Protein AF-A0A850F0L7-F1 (afdb_monomer_lite)

Radius of gyration: 20.76 Å; chains: 1; bounding box: 50×48×54 Å

pLDDT: mean 82.48, std 14.47, range [29.56, 96.5]

Secondary structure (DSSP, 8-state):
-HHHHHHHHHHHHHHHHH--SHHHHHHHHHHHHHHHHHHHHHHHHHHHHH--HHHHHHHHHHHHHHHHHHHHHHHHHHHHHHHHHHHHHHHHHHHHHHHHHHHHHHHHS-----TTS------HHHHHHHHHSHHHHHHHHHHHHHHHHHHHHHHHHHHHHHHTS---HHHHHHHHHHHHHHHHHHHHHHHHHHHHH-HHHHHHHHHHHHHHHHHHHHHHTTT-HHHHHHHHHHHHHHHHHHHHHHHHHHHHH-HHHHGGGTS--

Structure (mmCIF, N/CA/C/O backbone):
data_AF-A0A850F0L7-F1
#
_entry.id   AF-A0A850F0L7-F1
#
loop_
_atom_site.group_PDB
_atom_site.id
_atom_site.type_symbol
_atom_site.label_atom_id
_atom_site.label_alt_id
_atom_site.label_comp_id
_atom_site.label_asym_id
_atom_site.label_entity_id
_atom_site.label_seq_id
_atom_site.pdbx_PDB_ins_code
_atom_site.Cartn_x
_atom_site.Cartn_y
_atom_site.Cartn_z
_atom_site.occupancy
_atom_site.B_iso_or_equiv
_atom_site.auth_seq_id
_atom_site.auth_comp_id
_atom_site.auth_asym_id
_atom_site.auth_atom_id
_atom_site.pdbx_PDB_model_num
ATOM 1 N N . MET A 1 1 ? -19.119 -15.072 6.101 1.00 72.25 1 MET A N 1
ATOM 2 C CA . MET A 1 1 ? -18.797 -14.332 4.853 1.00 72.25 1 MET A CA 1
ATOM 3 C C . MET A 1 1 ? -17.308 -14.347 4.506 1.00 72.25 1 MET A C 1
ATOM 5 O O . MET A 1 1 ? -16.995 -14.354 3.325 1.00 72.25 1 MET A O 1
ATOM 9 N N . LEU A 1 2 ? -16.396 -14.410 5.486 1.00 82.94 2 LEU A N 1
ATOM 10 C CA . LEU A 1 2 ? -14.948 -14.390 5.233 1.00 82.94 2 LEU A CA 1
ATOM 11 C C . LEU A 1 2 ? -14.434 -15.611 4.451 1.00 82.94 2 LEU A C 1
ATOM 13 O O . LEU A 1 2 ? -13.684 -15.450 3.497 1.00 82.94 2 LEU A O 1
ATOM 17 N N . ILE A 1 3 ? -14.873 -16.819 4.820 1.00 88.12 3 ILE A N 1
ATOM 18 C CA . ILE A 1 3 ? -14.428 -18.075 4.193 1.00 88.12 3 ILE A CA 1
ATOM 19 C C . ILE A 1 3 ? -14.714 -18.093 2.676 1.00 88.12 3 ILE A C 1
ATOM 21 O O . ILE A 1 3 ? -13.762 -18.275 1.919 1.00 88.12 3 ILE A O 1
ATOM 25 N N . PRO A 1 4 ? -15.950 -17.824 2.191 1.00 89.69 4 PRO A N 1
ATOM 26 C CA . PRO A 1 4 ? -16.213 -17.731 0.752 1.00 89.69 4 PRO A CA 1
ATOM 27 C C . PRO A 1 4 ? -15.325 -16.719 0.021 1.00 89.69 4 PRO A C 1
ATOM 29 O O . PRO A 1 4 ? -14.876 -16.993 -1.087 1.00 89.69 4 PRO A O 1
ATOM 32 N N . ALA A 1 5 ? -15.041 -15.570 0.642 1.00 91.12 5 ALA A N 1
ATOM 33 C CA . ALA A 1 5 ? -14.189 -14.545 0.046 1.00 91.12 5 ALA A CA 1
ATOM 34 C C . ALA A 1 5 ? -12.727 -15.007 -0.081 1.00 91.12 5 ALA A C 1
ATOM 36 O O . ALA A 1 5 ? -12.106 -14.801 -1.123 1.00 91.12 5 ALA A O 1
ATOM 37 N N . LEU A 1 6 ? -12.196 -15.690 0.941 1.00 92.25 6 LEU A N 1
ATOM 38 C CA . LEU A 1 6 ? -10.853 -16.277 0.911 1.00 92.25 6 LEU A CA 1
ATOM 39 C C . LEU A 1 6 ? -10.746 -17.413 -0.115 1.00 92.25 6 LEU A C 1
ATOM 41 O O . LEU A 1 6 ? -9.757 -17.483 -0.841 1.00 92.25 6 LEU A O 1
ATOM 45 N N . VAL A 1 7 ? -11.769 -18.268 -0.223 1.00 94.00 7 VAL A N 1
ATOM 46 C CA . VAL A 1 7 ? -11.828 -19.323 -1.249 1.00 94.00 7 VAL A CA 1
ATOM 47 C C . VAL A 1 7 ? -11.851 -18.708 -2.648 1.00 94.00 7 VAL A C 1
ATOM 49 O O . VAL A 1 7 ? -11.061 -19.113 -3.499 1.00 94.00 7 VAL A O 1
ATOM 52 N N . LEU A 1 8 ? -12.688 -17.689 -2.875 1.00 95.25 8 LEU A N 1
ATOM 53 C CA . LEU A 1 8 ? -12.746 -16.975 -4.152 1.00 95.25 8 LEU A CA 1
ATOM 54 C C . LEU A 1 8 ? -11.394 -16.347 -4.505 1.00 95.25 8 LEU A C 1
ATOM 56 O O . LEU A 1 8 ? -10.925 -16.505 -5.630 1.00 95.25 8 LEU A O 1
ATOM 60 N N . TYR A 1 9 ? -10.742 -15.683 -3.545 1.00 95.12 9 TYR A N 1
ATOM 61 C CA . TYR A 1 9 ? -9.416 -15.101 -3.750 1.00 95.12 9 TYR A CA 1
ATOM 62 C C . TYR A 1 9 ? -8.376 -16.177 -4.091 1.00 95.12 9 TYR A C 1
ATOM 64 O O . TYR A 1 9 ? -7.571 -15.980 -4.999 1.00 95.12 9 TYR A O 1
ATOM 72 N N . CYS A 1 10 ? -8.393 -17.315 -3.392 1.00 95.94 10 CYS A N 1
ATOM 73 C CA . CYS A 1 10 ? -7.474 -18.432 -3.613 1.00 95.94 10 CYS A CA 1
ATOM 74 C C . CYS A 1 10 ? -7.610 -19.004 -5.033 1.00 95.94 10 CYS A C 1
ATOM 76 O O . CYS A 1 10 ? -6.629 -19.071 -5.774 1.00 95.94 10 CYS A O 1
ATOM 78 N N . VAL A 1 11 ? -8.840 -19.330 -5.446 1.00 96.19 11 VAL A N 1
ATOM 79 C CA . VAL A 1 11 ? -9.131 -19.858 -6.789 1.00 96.19 11 VAL A CA 1
ATOM 80 C C . VAL A 1 11 ? -8.775 -18.835 -7.868 1.00 96.19 11 VAL A C 1
ATOM 82 O O . VAL A 1 11 ? -8.145 -19.187 -8.863 1.00 96.19 11 VAL A O 1
ATOM 85 N N . ALA A 1 12 ? -9.109 -17.559 -7.660 1.00 96.44 12 ALA A N 1
ATOM 86 C CA . ALA A 1 12 ? -8.751 -16.492 -8.588 1.00 96.44 12 ALA A CA 1
ATOM 87 C C . ALA A 1 12 ? -7.227 -16.303 -8.701 1.00 96.44 12 ALA A C 1
ATOM 89 O O . ALA A 1 12 ? -6.716 -16.102 -9.800 1.00 96.44 12 ALA A O 1
ATOM 90 N N . SER A 1 13 ? -6.485 -16.411 -7.594 1.00 95.94 13 SER A N 1
ATOM 91 C CA . SER A 1 13 ? -5.020 -16.300 -7.592 1.00 95.94 13 SER A CA 1
ATOM 92 C C . SER A 1 13 ? -4.358 -17.456 -8.347 1.00 95.94 13 SER A C 1
ATOM 94 O O . SER A 1 13 ? -3.452 -17.218 -9.144 1.00 95.94 13 SER A O 1
ATOM 96 N N . LEU A 1 14 ? -4.852 -18.688 -8.185 1.00 95.69 14 LEU A N 1
ATOM 97 C CA . LEU A 1 14 ? -4.422 -19.828 -9.005 1.00 95.69 14 LEU A CA 1
ATOM 98 C C . LEU A 1 14 ? -4.753 -19.612 -10.486 1.00 95.69 14 LEU A C 1
ATOM 100 O O . LEU A 1 14 ? -3.903 -19.843 -11.344 1.00 95.69 14 LEU A O 1
ATOM 104 N N . GLY A 1 15 ? -5.948 -19.101 -10.786 1.00 94.31 15 GLY A N 1
ATOM 105 C CA . GLY A 1 15 ? -6.347 -18.731 -12.144 1.00 94.31 15 GLY A CA 1
ATOM 106 C C . GLY A 1 15 ? -5.390 -17.725 -12.790 1.00 94.31 15 GLY A C 1
ATOM 107 O O . GLY A 1 15 ? -4.983 -17.920 -13.932 1.00 94.31 15 GLY A O 1
ATOM 108 N N . CYS A 1 16 ? -4.958 -16.699 -12.051 1.00 94.94 16 CYS A N 1
ATOM 109 C CA . CYS A 1 16 ? -3.947 -15.737 -12.506 1.00 94.94 16 CYS A CA 1
ATOM 110 C C . CYS A 1 16 ? -2.563 -16.370 -12.730 1.00 94.94 16 CYS A C 1
ATOM 112 O O . CYS A 1 16 ? -1.841 -15.945 -13.628 1.00 94.94 16 CYS A O 1
ATOM 114 N N . ALA A 1 17 ? -2.170 -17.361 -11.922 1.00 94.25 17 ALA A N 1
ATOM 115 C CA . ALA A 1 17 ? -0.878 -18.035 -12.065 1.00 94.25 17 ALA A CA 1
ATOM 116 C C . ALA A 1 17 ? -0.807 -18.902 -13.335 1.00 94.25 17 ALA A C 1
ATOM 118 O O . ALA A 1 17 ? 0.241 -18.966 -13.973 1.00 94.25 17 ALA A O 1
ATOM 119 N N . PHE A 1 18 ? -1.920 -19.541 -13.711 1.00 93.56 18 PHE A N 1
ATOM 120 C CA . PHE A 1 18 ? -2.000 -20.465 -14.851 1.00 93.56 18 PHE A CA 1
ATOM 121 C C . PHE A 1 18 ? -2.694 -19.877 -16.089 1.00 93.56 18 PHE A C 1
ATOM 123 O O . PHE A 1 18 ? -2.945 -20.592 -17.063 1.00 93.56 18 PHE A O 1
ATOM 130 N N . SER A 1 19 ? -3.035 -18.588 -16.092 1.00 92.19 19 SER A N 1
ATOM 131 C CA . SER A 1 19 ? -3.669 -17.962 -17.253 1.00 92.19 19 SER A CA 1
ATOM 132 C C . SER A 1 19 ? -2.667 -17.775 -18.393 1.00 92.19 19 SER A C 1
ATOM 134 O O . SER A 1 19 ? -1.622 -17.158 -18.205 1.00 92.19 19 SER A O 1
ATOM 136 N N . HIS A 1 20 ? -3.036 -18.224 -19.593 1.00 89.62 20 HIS A N 1
ATOM 137 C CA . HIS A 1 20 ? -2.226 -18.085 -20.812 1.00 89.62 20 HIS A CA 1
ATOM 138 C C . HIS A 1 20 ? -2.721 -16.960 -21.741 1.00 89.62 20 HIS A C 1
ATOM 140 O O . HIS A 1 20 ? -2.186 -16.760 -22.826 1.00 89.62 20 HIS A O 1
ATOM 146 N N . SER A 1 21 ? -3.762 -16.226 -21.333 1.00 94.31 21 SER A N 1
ATOM 147 C CA . SER A 1 21 ? -4.347 -15.114 -22.087 1.00 94.31 21 SER A CA 1
ATOM 148 C C . SER A 1 21 ? -4.592 -13.924 -21.170 1.00 94.31 21 SER A C 1
ATOM 150 O O . SER A 1 21 ? -5.094 -14.090 -20.055 1.00 94.31 21 SER A O 1
ATOM 152 N N . ILE A 1 22 ? -4.294 -12.719 -21.664 1.00 93.38 22 ILE A N 1
ATOM 153 C CA . ILE A 1 22 ? -4.510 -11.464 -20.934 1.00 93.38 22 ILE A CA 1
ATOM 154 C C . ILE A 1 22 ? -5.984 -11.258 -20.563 1.00 93.38 22 ILE A C 1
ATOM 156 O O . ILE A 1 22 ? -6.279 -10.792 -19.467 1.00 93.38 22 ILE A O 1
ATOM 160 N N . GLY A 1 23 ? -6.919 -11.661 -21.431 1.00 94.88 23 GLY A N 1
ATOM 161 C CA . GLY A 1 23 ? -8.352 -11.542 -21.153 1.00 94.88 23 GLY A CA 1
ATOM 162 C C . GLY A 1 23 ? -8.763 -12.396 -19.954 1.00 94.88 23 GLY A C 1
ATOM 163 O O . GLY A 1 23 ? -9.412 -11.909 -19.032 1.00 94.88 23 GLY A O 1
ATOM 164 N N . LEU A 1 24 ? -8.302 -13.649 -19.920 1.00 93.75 24 LEU A N 1
ATOM 165 C CA . LEU A 1 24 ? -8.561 -14.562 -18.807 1.00 93.75 24 LEU A CA 1
ATOM 166 C C . LEU A 1 24 ? -7.875 -14.090 -17.514 1.00 93.75 24 LEU A C 1
ATOM 168 O O . LEU A 1 24 ? -8.478 -14.131 -16.443 1.00 93.75 24 LEU A O 1
ATOM 172 N N . PHE A 1 25 ? -6.645 -13.580 -17.619 1.00 94.50 25 PHE A N 1
ATOM 173 C CA . PHE A 1 25 ? -5.922 -12.981 -16.498 1.00 94.50 25 PHE A CA 1
ATOM 174 C C . PHE A 1 25 ? -6.699 -11.813 -15.872 1.00 94.50 25 PHE A C 1
ATOM 176 O O . PHE A 1 25 ? -6.833 -11.737 -14.651 1.00 94.50 25 PHE A O 1
ATOM 183 N N . LEU A 1 26 ? -7.266 -10.922 -16.692 1.00 95.75 26 LEU A N 1
ATOM 184 C CA . LEU A 1 26 ? -8.069 -9.795 -16.213 1.00 95.75 26 LEU A CA 1
ATOM 185 C C . LEU A 1 26 ? -9.371 -10.247 -15.544 1.00 95.75 26 LEU A C 1
ATOM 187 O O . LEU A 1 26 ? -9.737 -9.698 -14.505 1.00 95.75 26 LEU A O 1
ATOM 191 N N . VAL A 1 27 ? -10.041 -11.275 -16.074 1.00 96.38 27 VAL A N 1
ATOM 192 C CA . VAL A 1 27 ? -11.231 -11.859 -15.428 1.00 96.38 27 VAL A CA 1
ATOM 193 C C . VAL A 1 27 ? -10.884 -12.370 -14.028 1.00 96.38 27 VAL A C 1
ATOM 195 O O . VAL A 1 27 ? -11.562 -12.023 -13.058 1.00 96.38 27 VAL A O 1
ATOM 198 N N . PHE A 1 28 ? -9.792 -13.124 -13.886 1.00 96.44 28 PHE A N 1
ATOM 199 C CA . PHE A 1 28 ? -9.349 -13.589 -12.571 1.00 96.44 28 PHE A CA 1
ATOM 200 C C . PHE A 1 28 ? -8.917 -12.443 -11.650 1.00 96.44 28 PHE A C 1
ATOM 202 O O . PHE A 1 28 ? -9.191 -12.497 -10.453 1.00 96.44 28 PHE A O 1
ATOM 209 N N . ARG A 1 29 ? -8.337 -11.357 -12.174 1.00 95.38 29 ARG A N 1
ATOM 210 C CA . ARG A 1 29 ? -8.056 -10.142 -11.387 1.00 95.38 29 ARG A CA 1
ATOM 211 C C . ARG A 1 29 ? -9.321 -9.488 -10.837 1.00 95.38 29 ARG A C 1
ATOM 213 O O . ARG A 1 29 ? -9.316 -9.071 -9.680 1.00 95.38 29 ARG A O 1
ATOM 220 N N . VAL A 1 30 ? -10.401 -9.433 -11.617 1.00 96.50 30 VAL A N 1
ATOM 221 C CA . VAL A 1 30 ? -11.698 -8.926 -11.139 1.00 96.50 30 VAL A CA 1
ATOM 222 C C . VAL A 1 30 ? -12.225 -9.809 -10.006 1.00 96.50 30 VAL A C 1
ATOM 224 O O . VAL A 1 30 ? -12.586 -9.293 -8.949 1.00 96.50 30 VAL A O 1
ATOM 227 N N . LEU A 1 31 ? -12.190 -11.134 -10.172 1.00 95.50 31 LEU A N 1
ATOM 228 C CA . LEU A 1 31 ? -12.600 -12.079 -9.123 1.00 95.50 31 LEU A CA 1
ATOM 229 C C . LEU A 1 31 ? -11.740 -11.953 -7.855 1.00 95.50 31 LEU A C 1
ATOM 231 O O . LEU A 1 31 ? -12.269 -11.961 -6.743 1.00 95.50 31 LEU A O 1
ATOM 235 N N . GLN A 1 32 ? -10.428 -11.767 -8.012 1.00 95.12 32 GLN A N 1
ATOM 236 C CA . GLN A 1 32 ? -9.499 -11.524 -6.908 1.00 95.12 32 GLN A CA 1
ATOM 237 C C . GLN A 1 32 ? -9.839 -10.222 -6.164 1.00 95.12 32 GLN A C 1
ATOM 239 O O . GLN A 1 32 ? -9.798 -10.195 -4.934 1.00 95.12 32 GLN A O 1
ATOM 244 N N . GLY A 1 33 ? -10.223 -9.165 -6.888 1.00 93.12 33 GLY A N 1
ATOM 245 C CA . GLY A 1 33 ? -10.694 -7.903 -6.312 1.00 93.12 33 GLY A CA 1
ATOM 246 C C . GLY A 1 33 ? -11.992 -8.051 -5.512 1.00 93.12 33 GLY A C 1
ATOM 247 O O . GLY A 1 33 ? -12.107 -7.511 -4.414 1.00 93.12 33 GLY A O 1
ATOM 248 N N . ILE A 1 34 ? -12.949 -8.840 -6.012 1.00 93.06 34 ILE A N 1
ATOM 249 C CA . ILE A 1 34 ? -14.195 -9.144 -5.285 1.00 93.06 34 ILE A CA 1
ATOM 250 C C . ILE A 1 34 ? -13.884 -9.884 -3.976 1.00 93.06 34 ILE A C 1
ATOM 252 O O . ILE A 1 34 ? -14.417 -9.532 -2.924 1.00 93.06 34 ILE A O 1
ATOM 256 N N . GLY A 1 35 ? -12.992 -10.879 -4.021 1.00 91.12 35 GLY A N 1
ATOM 257 C CA . GLY A 1 35 ? -12.564 -11.617 -2.829 1.00 91.12 35 GLY A CA 1
ATOM 258 C C . GLY A 1 35 ? -11.820 -10.742 -1.813 1.00 91.12 35 GLY A C 1
ATOM 259 O O . GLY A 1 35 ? -12.045 -10.865 -0.609 1.00 91.12 35 GLY A O 1
ATOM 260 N N . SER A 1 36 ? -10.966 -9.823 -2.274 1.00 91.06 36 SER A N 1
ATOM 261 C CA . SER A 1 36 ? -10.170 -8.964 -1.388 1.00 91.06 36 SER A CA 1
ATOM 262 C C . SER A 1 36 ? -10.988 -7.862 -0.714 1.00 91.06 36 SER A C 1
ATOM 264 O O . SER A 1 36 ? -10.697 -7.517 0.430 1.00 91.06 36 SER A O 1
ATOM 266 N N . ALA A 1 37 ? -12.041 -7.355 -1.365 1.00 89.69 37 ALA A N 1
ATOM 267 C CA . ALA A 1 37 ? -12.886 -6.282 -0.835 1.00 89.69 37 ALA A CA 1
ATOM 268 C C . ALA A 1 37 ? -13.561 -6.639 0.503 1.00 89.69 37 ALA A C 1
ATOM 270 O O . ALA A 1 37 ? -13.799 -5.765 1.337 1.00 89.69 37 ALA A O 1
ATOM 271 N N . ALA A 1 38 ? -13.840 -7.924 0.740 1.00 86.62 38 ALA A N 1
ATOM 272 C CA . ALA A 1 38 ? -14.467 -8.391 1.973 1.00 86.62 38 ALA A CA 1
ATOM 273 C C . ALA A 1 38 ? -13.512 -8.378 3.181 1.00 86.62 38 ALA A C 1
ATOM 275 O O . ALA A 1 38 ? -13.958 -8.197 4.315 1.00 86.62 38 ALA A O 1
ATOM 276 N N . VAL A 1 39 ? -12.207 -8.558 2.956 1.00 86.81 39 VAL A N 1
ATOM 277 C CA . VAL A 1 39 ? -11.203 -8.729 4.018 1.00 86.81 39 VAL A CA 1
ATOM 278 C C . VAL A 1 39 ? -11.139 -7.527 4.967 1.00 86.81 39 VAL A C 1
ATOM 280 O O . VAL A 1 39 ? -11.285 -7.743 6.172 1.00 86.81 39 VAL A O 1
ATOM 283 N N . PRO A 1 40 ? -10.978 -6.272 4.497 1.00 85.94 40 PRO A N 1
ATOM 284 C CA . PRO A 1 40 ? -10.835 -5.151 5.415 1.00 85.94 40 PRO A CA 1
ATOM 285 C C . PRO A 1 40 ? -12.128 -4.825 6.173 1.00 85.94 40 PRO A C 1
ATOM 287 O O . PRO A 1 40 ? -12.083 -4.398 7.327 1.00 85.94 40 PRO A O 1
ATOM 290 N N . VAL A 1 41 ? -13.284 -5.050 5.541 1.00 84.19 41 VAL A N 1
ATOM 291 C CA . VAL A 1 41 ? -14.601 -4.802 6.146 1.00 84.19 41 VAL A CA 1
ATOM 292 C C . VAL A 1 41 ? -14.879 -5.817 7.250 1.00 84.19 41 VAL A C 1
ATOM 294 O O . VAL A 1 41 ? -15.237 -5.442 8.365 1.00 84.19 41 VAL A O 1
ATOM 297 N N . ILE A 1 42 ? -14.674 -7.104 6.961 1.00 84.50 42 ILE A N 1
ATOM 298 C CA . ILE A 1 42 ? -14.915 -8.174 7.930 1.00 84.50 42 ILE A CA 1
ATOM 299 C C . ILE A 1 42 ? -13.867 -8.138 9.046 1.00 84.50 42 ILE A C 1
ATOM 301 O O . ILE A 1 42 ? -14.226 -8.332 10.201 1.00 84.50 42 ILE A O 1
ATOM 305 N N . GLY A 1 43 ? -12.601 -7.843 8.737 1.00 85.19 43 GLY A N 1
ATOM 306 C CA . GLY A 1 43 ? -11.546 -7.721 9.747 1.00 85.19 43 GLY A CA 1
ATOM 307 C C . GLY A 1 43 ? -11.877 -6.669 10.806 1.00 85.19 43 GLY A C 1
ATOM 308 O O . GLY A 1 43 ? -11.839 -6.962 12.000 1.00 85.19 43 GLY A O 1
ATOM 309 N N . ALA A 1 44 ? -12.293 -5.473 10.378 1.00 83.38 44 ALA A N 1
ATOM 310 C CA . ALA A 1 44 ? -12.726 -4.424 11.298 1.00 83.38 44 ALA A CA 1
ATOM 311 C C . ALA A 1 44 ? -13.988 -4.821 12.090 1.00 83.38 44 ALA A C 1
ATOM 313 O O . ALA A 1 44 ? -14.059 -4.562 13.291 1.00 83.38 44 ALA A O 1
ATOM 314 N N . ALA A 1 45 ? -14.960 -5.478 11.447 1.00 82.50 45 ALA A N 1
ATOM 315 C CA . ALA A 1 45 ? -16.182 -5.939 12.110 1.00 82.50 45 ALA A CA 1
ATOM 316 C C . ALA A 1 45 ? -15.893 -6.984 13.201 1.00 82.50 45 ALA A C 1
ATOM 318 O O . ALA A 1 45 ? -16.339 -6.821 14.331 1.00 82.50 45 ALA A O 1
ATOM 319 N N . VAL A 1 46 ? -15.071 -7.997 12.906 1.00 83.69 46 VAL A N 1
ATOM 320 C CA . VAL A 1 46 ? -14.696 -9.053 13.863 1.00 83.69 46 VAL A CA 1
ATOM 321 C C . VAL A 1 46 ? -13.974 -8.470 15.080 1.00 83.69 46 VAL A C 1
ATOM 323 O O . VAL A 1 46 ? -14.267 -8.855 16.208 1.00 83.69 46 VAL A O 1
ATOM 326 N N . ILE A 1 47 ? -13.069 -7.505 14.881 1.00 85.00 47 ILE A N 1
ATOM 327 C CA . ILE A 1 47 ? -12.408 -6.801 15.994 1.00 85.00 47 ILE A CA 1
ATOM 328 C C . ILE A 1 47 ? -13.438 -6.021 16.829 1.00 85.00 47 ILE A C 1
ATOM 330 O O . ILE A 1 47 ? -13.359 -6.031 18.056 1.00 85.00 47 ILE A O 1
ATOM 334 N N . GLY A 1 48 ? -14.408 -5.375 16.175 1.00 79.75 48 GLY A N 1
ATOM 335 C CA . GLY A 1 48 ? -15.517 -4.666 16.824 1.00 79.75 48 GLY A CA 1
ATOM 336 C C . GLY A 1 48 ? -16.455 -5.566 17.631 1.00 79.75 48 GLY A C 1
ATOM 337 O O . GLY A 1 48 ? -16.973 -5.137 18.662 1.00 79.75 48 GLY A O 1
ATOM 338 N N . ASP A 1 49 ? -16.643 -6.806 17.185 1.00 82.19 49 ASP A N 1
ATOM 339 C CA . ASP A 1 49 ? -17.498 -7.789 17.850 1.00 82.19 49 ASP A CA 1
ATOM 340 C C . ASP A 1 49 ? -16.800 -8.446 19.051 1.00 82.19 49 ASP A C 1
ATOM 342 O O . ASP A 1 49 ? -17.444 -8.692 20.073 1.00 82.19 49 ASP A O 1
ATOM 346 N N . LEU A 1 50 ? -15.490 -8.709 18.949 1.00 81.94 50 LEU A N 1
ATOM 347 C CA . LEU A 1 50 ? -14.711 -9.418 19.974 1.00 81.94 50 LEU A CA 1
ATOM 348 C C . LEU A 1 50 ? -14.251 -8.529 21.133 1.00 81.94 50 LEU A C 1
ATOM 350 O O . LEU A 1 50 ? -14.142 -9.011 22.259 1.00 81.94 50 LEU A O 1
ATOM 354 N N . PHE A 1 51 ? -13.965 -7.250 20.881 1.00 82.56 51 PHE A N 1
ATOM 355 C CA . PHE A 1 51 ? -13.361 -6.364 21.876 1.00 82.56 51 PHE A CA 1
ATOM 356 C C . PHE A 1 51 ? -14.271 -5.190 22.246 1.00 82.56 51 PHE A C 1
ATOM 358 O O . PHE A 1 51 ? -15.050 -4.685 21.439 1.00 82.56 51 PHE A O 1
ATOM 365 N N . ARG A 1 52 ? -14.143 -4.693 23.483 1.00 82.75 52 ARG A N 1
ATOM 366 C CA . ARG A 1 52 ? -14.883 -3.524 23.995 1.00 82.75 52 ARG A CA 1
ATOM 367 C C . ARG A 1 52 ? -13.929 -2.522 24.657 1.00 82.75 52 ARG A C 1
ATOM 369 O O . ARG A 1 52 ? -12.842 -2.876 25.112 1.00 82.75 52 ARG A O 1
ATOM 376 N N . GLY A 1 53 ? -14.328 -1.249 24.709 1.00 82.56 53 GLY A N 1
ATOM 377 C CA . GLY A 1 53 ? -13.604 -0.197 25.436 1.00 82.56 53 GLY A CA 1
ATOM 378 C C . GLY A 1 53 ? -12.127 -0.050 25.036 1.00 82.56 53 GLY A C 1
ATOM 379 O O . GLY A 1 53 ? -11.796 0.099 23.860 1.00 82.56 53 GLY A O 1
ATOM 380 N N . LYS A 1 54 ? -11.220 -0.085 26.024 1.00 77.31 54 LYS A N 1
ATOM 381 C CA . LYS A 1 54 ? -9.769 0.092 25.807 1.00 77.31 54 LYS A CA 1
ATOM 382 C C . LYS A 1 54 ? -9.142 -1.023 24.963 1.00 77.31 54 LYS A C 1
ATOM 384 O O . LYS A 1 54 ? -8.186 -0.760 24.235 1.00 77.31 54 LYS A O 1
ATOM 389 N N . GLU A 1 55 ? -9.656 -2.247 25.047 1.00 81.44 55 GLU A N 1
ATOM 390 C CA . GLU A 1 55 ? -9.140 -3.377 24.263 1.00 81.44 55 GLU A CA 1
ATOM 391 C C . GLU A 1 55 ? -9.507 -3.247 22.787 1.00 81.44 55 GLU A C 1
ATOM 393 O O . GLU A 1 55 ? -8.666 -3.503 21.930 1.00 81.44 55 GLU A O 1
ATOM 398 N N . LEU A 1 56 ? -10.704 -2.732 22.489 1.00 77.62 56 LEU A N 1
ATOM 399 C CA . LEU A 1 56 ? -11.124 -2.427 21.120 1.00 77.62 56 LEU A CA 1
ATOM 400 C C . LEU A 1 56 ? -10.197 -1.396 20.469 1.00 77.62 56 LEU A C 1
ATOM 402 O O . LEU A 1 56 ? -9.751 -1.589 19.339 1.00 77.62 56 LEU A O 1
ATOM 406 N N . ALA A 1 57 ? -9.860 -0.328 21.198 1.00 72.44 57 ALA A N 1
ATOM 407 C CA . ALA A 1 57 ? -8.932 0.691 20.714 1.00 72.44 57 ALA A CA 1
ATOM 408 C C . ALA A 1 57 ? -7.538 0.108 20.421 1.00 72.44 57 ALA A C 1
ATOM 410 O O . ALA A 1 57 ? -6.951 0.414 19.383 1.00 72.44 57 ALA A O 1
ATOM 411 N N . LYS A 1 58 ? -7.026 -0.776 21.291 1.00 77.62 58 LYS A N 1
ATOM 412 C CA . LYS A 1 58 ? -5.757 -1.488 21.059 1.00 77.62 58 LYS A CA 1
ATOM 413 C C . LYS A 1 58 ? -5.835 -2.427 19.852 1.00 77.62 58 LYS A C 1
ATOM 415 O O . LYS A 1 58 ? -4.931 -2.404 19.022 1.00 77.62 58 LYS A O 1
ATOM 420 N N . GLY A 1 59 ? -6.905 -3.211 19.723 1.00 83.88 59 GLY A N 1
ATOM 421 C CA . GLY A 1 59 ? -7.110 -4.128 18.598 1.00 83.88 59 GLY A CA 1
ATOM 422 C C . GLY A 1 59 ? -7.174 -3.396 17.257 1.00 83.88 59 GLY A C 1
ATOM 423 O O . GLY A 1 59 ? -6.464 -3.753 16.318 1.00 83.88 59 GLY A O 1
ATOM 424 N N . MET A 1 60 ? -7.945 -2.308 17.194 1.00 83.44 60 MET A N 1
ATOM 425 C CA . MET A 1 60 ? -8.030 -1.448 16.010 1.00 83.44 60 MET A CA 1
ATOM 426 C C . MET A 1 60 ? -6.695 -0.773 15.683 1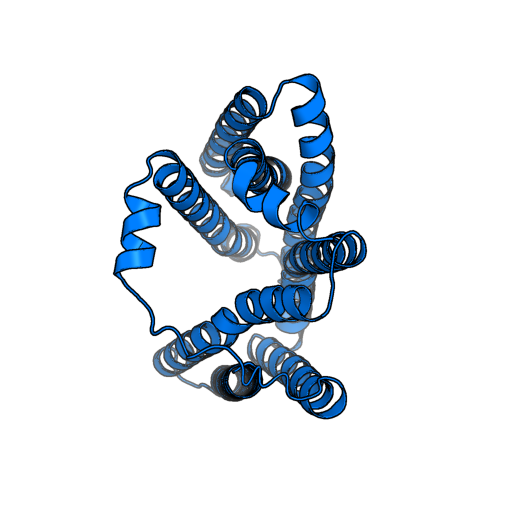.00 83.44 60 MET A C 1
ATOM 428 O O . MET A 1 60 ? -6.338 -0.679 14.511 1.00 83.44 60 MET A O 1
ATOM 432 N N . ALA A 1 61 ? -5.926 -0.342 16.688 1.00 80.06 61 ALA A N 1
ATOM 433 C CA . ALA A 1 61 ? -4.594 0.217 16.466 1.00 80.06 61 ALA A CA 1
ATOM 434 C C . ALA A 1 61 ? -3.645 -0.816 15.838 1.00 80.06 61 ALA A C 1
ATOM 436 O O . ALA A 1 61 ? -2.981 -0.509 14.850 1.00 80.06 61 ALA A O 1
ATOM 437 N N . THR A 1 62 ? -3.620 -2.050 16.351 1.00 86.50 62 THR A N 1
ATOM 438 C CA . THR A 1 62 ? -2.825 -3.147 15.771 1.00 86.50 62 THR A CA 1
ATOM 439 C C . THR A 1 62 ? -3.252 -3.458 14.339 1.00 86.50 62 THR A C 1
ATOM 441 O O . THR A 1 62 ? -2.406 -3.607 13.460 1.00 86.50 62 THR A O 1
ATOM 444 N N . TYR A 1 63 ? -4.558 -3.503 14.081 1.00 87.06 63 TYR A N 1
ATOM 445 C CA . TYR A 1 63 ? -5.101 -3.725 12.743 1.00 87.06 63 TYR A CA 1
ATOM 446 C C . TYR A 1 63 ? -4.678 -2.635 11.751 1.00 87.06 63 TYR A C 1
ATOM 448 O O . TYR A 1 63 ? -4.197 -2.940 10.661 1.00 87.06 63 TYR A O 1
ATOM 456 N N . GLN A 1 64 ? -4.761 -1.366 12.153 1.00 82.50 64 GLN A N 1
ATOM 457 C CA . GLN A 1 64 ? -4.278 -0.251 11.339 1.00 82.50 64 GLN A CA 1
ATOM 458 C C . GLN A 1 64 ? -2.768 -0.348 11.088 1.00 82.50 64 GLN A C 1
ATOM 460 O O . GLN A 1 64 ? -2.325 -0.169 9.958 1.00 82.50 64 GLN A O 1
ATOM 465 N N . LEU A 1 65 ? -1.965 -0.706 12.097 1.00 83.50 65 LEU A N 1
ATOM 466 C CA . LEU A 1 65 ? -0.523 -0.917 11.913 1.00 83.50 65 LEU A CA 1
ATOM 467 C C . LEU A 1 65 ? -0.224 -1.999 10.865 1.00 83.50 65 LEU A C 1
ATOM 469 O O . LEU A 1 65 ? 0.684 -1.822 10.055 1.00 83.50 65 LEU A O 1
ATOM 473 N N . MET A 1 66 ? -0.995 -3.087 10.833 1.00 87.12 66 MET A N 1
ATOM 474 C CA . MET A 1 66 ? -0.857 -4.118 9.798 1.00 87.12 66 MET A CA 1
ATOM 475 C C . MET A 1 66 ? -1.208 -3.584 8.403 1.00 87.12 66 MET A C 1
ATOM 477 O O . MET A 1 66 ? -0.484 -3.869 7.448 1.00 87.12 66 MET A O 1
ATOM 481 N N . LEU A 1 67 ? -2.260 -2.766 8.282 1.00 84.50 67 LEU A N 1
ATOM 482 C CA . LEU A 1 67 ? -2.623 -2.111 7.019 1.00 84.50 67 LEU A CA 1
ATOM 483 C C . LEU A 1 67 ? -1.533 -1.154 6.518 1.00 84.50 67 LEU A C 1
ATOM 485 O O . LEU A 1 67 ? -1.343 -1.043 5.312 1.00 84.50 67 LEU A O 1
ATOM 489 N N . LEU A 1 68 ? -0.794 -0.504 7.422 1.00 80.00 68 LEU A N 1
ATOM 490 C CA . LEU A 1 68 ? 0.358 0.342 7.087 1.00 80.00 68 LEU A CA 1
ATOM 491 C C . LEU A 1 68 ? 1.581 -0.475 6.642 1.00 80.00 68 LEU A C 1
ATOM 493 O O . LEU A 1 68 ? 2.335 -0.038 5.775 1.00 80.00 68 LEU A O 1
ATOM 497 N N . LEU A 1 69 ? 1.799 -1.649 7.236 1.00 85.00 69 LEU A N 1
ATOM 498 C CA . LEU A 1 69 ? 2.928 -2.521 6.897 1.00 85.00 69 LEU A CA 1
ATOM 499 C C . LEU A 1 69 ? 2.732 -3.249 5.564 1.00 85.00 69 LEU A C 1
ATOM 501 O O . LEU A 1 69 ? 3.707 -3.494 4.853 1.00 85.00 69 LEU A O 1
ATOM 505 N N . ALA A 1 70 ? 1.489 -3.573 5.205 1.00 87.19 70 ALA A N 1
ATOM 506 C CA . ALA A 1 70 ? 1.162 -4.262 3.960 1.00 87.19 70 ALA A CA 1
ATOM 507 C C . ALA A 1 70 ? 1.759 -3.591 2.699 1.00 87.19 70 ALA A C 1
ATOM 509 O O . ALA A 1 70 ? 2.468 -4.281 1.962 1.00 87.19 70 ALA A O 1
ATOM 510 N N . PRO A 1 71 ? 1.571 -2.278 2.440 1.00 80.19 71 PRO A N 1
ATOM 511 C CA . PRO A 1 71 ? 2.172 -1.611 1.286 1.00 80.19 71 PRO A CA 1
ATOM 512 C C . PRO A 1 71 ? 3.695 -1.458 1.391 1.00 80.19 71 PRO A C 1
ATOM 514 O O . PRO A 1 71 ? 4.336 -1.313 0.358 1.00 80.19 71 PRO A O 1
ATOM 517 N N . ALA A 1 72 ? 4.291 -1.542 2.587 1.00 83.88 72 ALA A N 1
ATOM 518 C CA . ALA A 1 72 ? 5.748 -1.515 2.747 1.00 83.88 72 ALA A CA 1
ATOM 519 C C . ALA A 1 72 ? 6.405 -2.831 2.331 1.00 83.88 72 ALA A C 1
ATOM 521 O O . ALA A 1 72 ? 7.438 -2.844 1.663 1.00 83.88 72 ALA A O 1
ATOM 522 N N . ILE A 1 73 ? 5.789 -3.945 2.721 1.00 88.88 73 ILE A N 1
ATOM 523 C CA . ILE A 1 73 ? 6.322 -5.286 2.481 1.00 88.88 73 ILE A CA 1
ATOM 524 C C . ILE A 1 73 ? 5.921 -5.790 1.086 1.00 88.88 73 ILE A C 1
ATOM 526 O O . ILE A 1 73 ? 6.695 -6.495 0.436 1.00 88.88 73 ILE A O 1
ATOM 530 N N . GLY A 1 74 ? 4.734 -5.409 0.602 1.00 89.06 74 GLY A N 1
ATOM 531 C CA . GLY A 1 74 ? 4.147 -5.895 -0.649 1.00 89.06 74 GLY A CA 1
ATOM 532 C C . GLY A 1 74 ? 5.047 -5.720 -1.879 1.00 89.06 74 GLY A C 1
ATOM 533 O O . GLY A 1 74 ? 5.387 -6.725 -2.502 1.00 89.06 74 GLY A O 1
ATOM 534 N N . PRO A 1 75 ? 5.478 -4.494 -2.232 1.00 87.88 75 PRO A N 1
ATOM 535 C CA . PRO A 1 75 ? 6.349 -4.246 -3.379 1.00 87.88 75 PRO A CA 1
ATOM 536 C C . PRO A 1 75 ? 7.722 -4.903 -3.268 1.00 87.88 75 PRO A C 1
ATOM 538 O O . PRO A 1 75 ? 8.261 -5.343 -4.279 1.00 87.88 75 PRO A O 1
ATOM 541 N N . LEU A 1 76 ? 8.280 -5.004 -2.057 1.00 89.19 76 LEU A N 1
ATOM 542 C CA . LEU A 1 76 ? 9.556 -5.682 -1.842 1.00 89.19 76 LEU A CA 1
ATOM 543 C C . LEU A 1 76 ? 9.430 -7.177 -2.151 1.00 89.19 76 LEU A C 1
ATOM 545 O O . LEU A 1 76 ? 10.181 -7.701 -2.972 1.00 89.19 76 LEU A O 1
ATOM 549 N N . LEU A 1 77 ? 8.470 -7.860 -1.519 1.00 91.81 77 LEU A N 1
ATOM 550 C CA . LEU A 1 77 ? 8.252 -9.289 -1.752 1.00 91.81 77 LEU A CA 1
ATOM 551 C C . LEU A 1 77 ? 7.840 -9.552 -3.201 1.00 91.81 77 LEU A C 1
ATOM 553 O O . LEU A 1 77 ? 8.382 -10.452 -3.835 1.00 91.81 77 LEU A O 1
ATOM 557 N N . GLY A 1 78 ? 6.934 -8.738 -3.746 1.00 90.06 78 GLY A N 1
ATOM 558 C CA . GLY A 1 78 ? 6.494 -8.835 -5.135 1.00 90.06 78 GLY A CA 1
ATOM 559 C C . GLY A 1 78 ? 7.636 -8.627 -6.130 1.00 90.06 78 GLY A C 1
ATOM 560 O O . GLY A 1 78 ? 7.737 -9.381 -7.092 1.00 90.06 78 GLY A O 1
ATOM 561 N N . GLY A 1 79 ? 8.525 -7.664 -5.874 1.00 89.75 79 GLY A N 1
ATOM 562 C CA . GLY A 1 79 ? 9.701 -7.395 -6.702 1.00 89.75 79 GLY A CA 1
ATOM 563 C C . GLY A 1 79 ? 10.720 -8.532 -6.664 1.00 89.75 79 GLY A C 1
ATOM 564 O O . GLY A 1 79 ? 11.138 -9.002 -7.716 1.00 89.75 79 GLY A O 1
ATOM 565 N N . VAL A 1 80 ? 11.068 -9.028 -5.471 1.00 92.12 80 VAL A N 1
ATOM 566 C CA . VAL A 1 80 ? 12.051 -10.117 -5.297 1.00 92.12 80 VAL A CA 1
ATOM 567 C C . VAL A 1 80 ? 11.537 -11.449 -5.848 1.00 92.12 80 VAL A C 1
ATOM 569 O O . VAL A 1 80 ? 12.277 -12.173 -6.515 1.00 92.12 80 VAL A O 1
ATOM 572 N N . ILE A 1 81 ? 10.277 -11.797 -5.572 1.00 94.12 81 ILE A N 1
ATOM 573 C CA . ILE A 1 81 ? 9.663 -13.028 -6.091 1.00 94.12 81 ILE A CA 1
ATOM 574 C C . ILE A 1 81 ? 9.467 -12.908 -7.602 1.00 94.12 81 ILE A C 1
ATOM 576 O O . ILE A 1 81 ? 9.785 -13.848 -8.326 1.00 94.12 81 ILE A O 1
ATOM 580 N N . GLY A 1 82 ? 8.998 -11.750 -8.074 1.00 92.00 82 GLY A N 1
ATOM 581 C CA . GLY A 1 82 ? 8.810 -11.466 -9.493 1.00 92.00 82 GLY A CA 1
ATOM 582 C C . GLY A 1 82 ? 10.106 -11.553 -10.296 1.00 92.00 82 GLY A C 1
ATOM 583 O O . GLY A 1 82 ? 10.095 -12.087 -11.399 1.00 92.00 82 GLY A O 1
ATOM 584 N N . GLU A 1 83 ? 11.229 -11.112 -9.725 1.00 89.75 83 GLU A N 1
ATOM 585 C CA . GLU A 1 83 ? 12.552 -11.209 -10.352 1.00 89.75 83 GLU A CA 1
ATOM 586 C C . GLU A 1 83 ? 13.016 -12.663 -10.528 1.00 89.75 83 GLU A C 1
ATOM 588 O O . GLU A 1 83 ? 13.590 -13.004 -11.557 1.00 89.75 83 GLU A O 1
ATOM 593 N N . LYS A 1 84 ? 12.756 -13.537 -9.545 1.00 92.00 84 LYS A N 1
ATOM 594 C CA . LYS A 1 84 ? 13.243 -14.930 -9.556 1.00 92.00 84 LYS A CA 1
ATOM 595 C C . LYS A 1 84 ? 12.303 -15.922 -10.238 1.00 92.00 84 LYS A C 1
ATOM 597 O O . LYS A 1 84 ? 12.766 -16.862 -10.872 1.00 92.00 84 LYS A O 1
ATOM 602 N N . PHE A 1 85 ? 10.997 -15.749 -10.061 1.00 92.56 85 PHE A N 1
ATOM 603 C CA . PHE A 1 85 ? 9.968 -16.723 -10.448 1.00 92.56 85 PHE A CA 1
ATOM 604 C C . PHE A 1 85 ? 8.915 -16.130 -11.396 1.00 92.56 85 PHE A C 1
ATOM 606 O O . PHE A 1 85 ? 7.887 -16.758 -11.659 1.00 92.56 85 PHE A O 1
ATOM 613 N N . GLY A 1 86 ? 9.139 -14.909 -11.888 1.00 91.06 86 GLY A N 1
ATOM 614 C CA . GLY A 1 86 ? 8.183 -14.193 -12.723 1.00 91.06 86 GLY A CA 1
ATOM 615 C C . GLY A 1 86 ? 6.886 -13.843 -11.989 1.00 91.06 86 GLY A C 1
ATOM 616 O O . GLY A 1 86 ? 6.725 -14.034 -10.781 1.00 91.06 86 GLY A O 1
ATOM 617 N N . TYR A 1 87 ? 5.908 -13.342 -12.744 1.00 90.50 87 TYR A N 1
ATOM 618 C CA . TYR A 1 87 ? 4.599 -12.976 -12.193 1.00 90.50 87 TYR A CA 1
ATOM 619 C C . TYR A 1 87 ? 3.841 -14.188 -11.625 1.00 90.50 87 TYR A C 1
ATOM 621 O O . TYR A 1 87 ? 3.118 -14.052 -10.640 1.00 90.50 87 TYR A O 1
ATOM 629 N N . GLN A 1 88 ? 4.032 -15.378 -12.203 1.00 94.19 88 GLN A N 1
ATOM 630 C CA . GLN A 1 88 ? 3.381 -16.621 -11.778 1.00 94.19 88 GLN A CA 1
ATOM 631 C C . GLN A 1 88 ? 3.759 -16.975 -10.336 1.00 94.19 88 GLN A C 1
ATOM 633 O O . GLN A 1 88 ? 2.882 -17.272 -9.522 1.00 94.19 88 GLN A O 1
ATOM 638 N N . GLY A 1 89 ? 5.045 -16.848 -9.986 1.00 94.19 89 GLY A N 1
ATOM 639 C CA . GLY A 1 89 ? 5.528 -17.066 -8.623 1.00 94.19 89 GLY A CA 1
ATOM 640 C C . GLY A 1 89 ? 4.866 -16.146 -7.597 1.00 94.19 89 GLY A C 1
ATOM 641 O O . GLY A 1 89 ? 4.539 -16.592 -6.498 1.00 94.19 89 GLY A O 1
ATOM 642 N N . VAL A 1 90 ? 4.581 -14.891 -7.964 1.00 94.25 90 VAL A N 1
ATOM 643 C CA . VAL A 1 90 ? 3.877 -13.937 -7.087 1.00 94.25 90 VAL A CA 1
ATOM 644 C C . VAL A 1 90 ? 2.457 -14.422 -6.776 1.00 94.25 90 VAL A C 1
ATOM 646 O O . VAL A 1 90 ? 2.027 -14.382 -5.623 1.00 94.25 90 VAL A O 1
ATOM 649 N N . PHE A 1 91 ? 1.729 -14.938 -7.768 1.00 95.62 91 PHE A N 1
ATOM 650 C CA . PHE A 1 91 ? 0.370 -15.454 -7.563 1.00 95.62 91 PHE A CA 1
ATOM 651 C C . PHE A 1 91 ? 0.325 -16.788 -6.822 1.00 95.62 91 PHE A C 1
ATOM 653 O O . PHE A 1 91 ? -0.582 -17.009 -6.014 1.00 95.62 91 PHE A O 1
ATOM 660 N N . ILE A 1 92 ? 1.302 -17.667 -7.047 1.00 96.25 92 ILE A N 1
ATOM 661 C CA . ILE A 1 92 ? 1.441 -18.907 -6.273 1.00 96.25 92 ILE A CA 1
ATOM 662 C C . ILE A 1 92 ? 1.726 -18.565 -4.808 1.00 96.25 92 ILE A C 1
ATOM 664 O O . ILE A 1 92 ? 1.068 -19.094 -3.914 1.00 96.25 92 ILE A O 1
ATOM 668 N N . PHE A 1 93 ? 2.624 -17.614 -4.549 1.00 95.88 93 PHE A N 1
ATOM 669 C CA . PHE A 1 93 ? 2.913 -17.133 -3.198 1.00 95.88 93 PHE A CA 1
ATOM 670 C C . PHE A 1 93 ? 1.672 -16.557 -2.499 1.00 95.88 93 PHE A C 1
ATOM 672 O O . PHE A 1 93 ? 1.371 -16.935 -1.365 1.00 95.88 93 PHE A O 1
ATOM 679 N N . LEU A 1 94 ? 0.901 -15.707 -3.188 1.00 94.38 94 LEU A N 1
ATOM 680 C CA . LEU A 1 94 ? -0.373 -15.187 -2.674 1.00 94.38 94 LEU A CA 1
ATOM 681 C C . LEU A 1 94 ? -1.371 -16.310 -2.362 1.00 94.38 94 LEU A C 1
ATOM 683 O O . LEU A 1 94 ? -2.045 -16.266 -1.334 1.00 94.38 94 LEU A O 1
ATOM 687 N N . THR A 1 95 ? -1.435 -17.335 -3.213 1.00 95.94 95 THR A N 1
ATOM 688 C CA . THR A 1 95 ? -2.288 -18.512 -2.991 1.00 95.94 95 THR A CA 1
ATOM 689 C C . THR A 1 95 ? -1.898 -19.233 -1.704 1.00 95.94 95 THR A C 1
ATOM 691 O O . THR A 1 95 ? -2.766 -19.519 -0.882 1.00 95.94 95 THR A O 1
ATOM 694 N N . LEU A 1 96 ? -0.602 -19.486 -1.491 1.00 96.25 96 LEU A N 1
ATOM 695 C CA . LEU A 1 96 ? -0.108 -20.160 -0.287 1.00 96.25 96 LEU A CA 1
ATOM 696 C C . LEU A 1 96 ? -0.454 -19.376 0.983 1.00 96.25 96 LEU A C 1
ATOM 698 O O . LEU A 1 96 ? -0.956 -19.962 1.941 1.00 96.25 96 LEU A O 1
ATOM 702 N N . ILE A 1 97 ? -0.259 -18.053 0.982 1.00 94.62 97 ILE A N 1
ATOM 703 C CA . ILE A 1 97 ? -0.634 -17.195 2.118 1.00 94.62 97 ILE A CA 1
ATOM 704 C C . ILE A 1 97 ? -2.129 -17.305 2.416 1.00 94.62 97 ILE A C 1
ATOM 706 O O . ILE A 1 97 ? -2.527 -17.466 3.569 1.00 94.62 97 ILE A O 1
ATOM 710 N N . ILE A 1 98 ? -2.969 -17.224 1.388 1.00 93.88 98 ILE A N 1
ATOM 711 C CA . ILE A 1 98 ? -4.423 -17.232 1.566 1.00 93.88 98 ILE A CA 1
ATOM 712 C C . ILE A 1 98 ? -4.918 -18.604 2.007 1.00 93.88 98 ILE A C 1
ATOM 714 O O . ILE A 1 98 ? -5.835 -18.679 2.817 1.00 93.88 98 ILE A O 1
ATOM 718 N N . LEU A 1 99 ? -4.287 -19.683 1.548 1.00 94.50 99 LEU A N 1
ATOM 719 C CA . LEU A 1 99 ? -4.594 -21.039 1.987 1.00 94.50 99 LEU A CA 1
ATOM 720 C C . LEU A 1 99 ? -4.219 -21.253 3.462 1.00 94.50 99 LEU A C 1
ATOM 722 O O . LEU A 1 99 ? -5.011 -21.815 4.219 1.00 94.50 99 LEU A O 1
ATOM 726 N N . LEU A 1 100 ? -3.069 -20.727 3.899 1.00 94.62 100 LEU A N 1
ATOM 727 C CA . LEU A 1 100 ? -2.684 -20.710 5.315 1.00 94.62 100 LEU A CA 1
ATOM 728 C C . LEU A 1 100 ? -3.677 -19.902 6.159 1.00 94.62 100 LEU A C 1
ATOM 730 O O . LEU A 1 100 ? -4.110 -20.368 7.213 1.00 94.62 100 LEU A O 1
ATOM 734 N N . LEU A 1 101 ? -4.081 -18.718 5.689 1.00 91.06 101 LEU A N 1
ATOM 735 C CA . LEU A 1 101 ? -5.082 -17.890 6.363 1.00 91.06 101 LEU A CA 1
ATOM 736 C C . LEU A 1 101 ? -6.446 -18.578 6.414 1.00 91.06 101 LEU A C 1
ATOM 738 O O . LEU A 1 101 ? -7.102 -18.530 7.449 1.00 91.06 101 LEU A O 1
ATOM 742 N N . LEU A 1 102 ? -6.873 -19.233 5.337 1.00 91.00 102 LEU A N 1
ATOM 743 C CA . LEU A 1 102 ? -8.119 -19.991 5.285 1.00 91.00 102 LEU A CA 1
ATOM 744 C C . LEU A 1 102 ? -8.116 -21.097 6.345 1.00 91.00 102 LEU A C 1
ATOM 746 O O . LEU A 1 102 ? -9.045 -21.176 7.146 1.00 91.00 102 LEU A O 1
ATOM 750 N N . PHE A 1 103 ? -7.040 -21.886 6.410 1.00 90.88 103 PHE A N 1
ATOM 751 C CA . PHE A 1 103 ? -6.888 -22.947 7.405 1.00 90.88 103 PHE A CA 1
ATOM 752 C C . PHE A 1 103 ? -6.856 -22.398 8.837 1.00 90.88 103 PHE A C 1
ATOM 754 O O . PHE A 1 103 ? -7.531 -22.921 9.724 1.00 90.88 103 PHE A O 1
ATOM 761 N N . ALA A 1 104 ? -6.121 -21.306 9.063 1.00 90.06 104 ALA A N 1
ATOM 762 C CA . ALA A 1 104 ? -6.084 -20.639 10.358 1.00 90.06 104 ALA A CA 1
ATOM 763 C C . ALA A 1 104 ? -7.472 -20.128 10.771 1.00 90.06 104 ALA A C 1
ATOM 765 O O . ALA A 1 104 ? -7.886 -20.341 11.906 1.00 90.06 104 ALA A O 1
ATOM 766 N N . ASN A 1 105 ? -8.230 -19.520 9.857 1.00 87.50 105 ASN A N 1
ATOM 767 C CA . ASN A 1 105 ? -9.585 -19.053 10.144 1.00 87.50 105 ASN A CA 1
ATOM 768 C C . ASN A 1 105 ? -10.526 -20.215 10.476 1.00 87.50 105 ASN A C 1
ATOM 770 O O . ASN A 1 105 ? -11.278 -20.114 11.435 1.00 87.50 105 ASN A O 1
ATOM 774 N N . MET A 1 106 ? -10.448 -21.335 9.752 1.00 84.88 106 MET A N 1
ATOM 775 C CA . MET A 1 106 ? -11.267 -22.517 10.051 1.00 84.88 106 MET A CA 1
ATOM 776 C C . MET A 1 106 ? -10.969 -23.123 11.428 1.00 84.88 106 MET A C 1
ATOM 778 O O . MET A 1 106 ? -11.860 -23.698 12.044 1.00 84.88 106 MET A O 1
ATOM 782 N N . LYS A 1 107 ? -9.723 -23.019 11.906 1.00 84.75 107 LYS A N 1
ATOM 783 C CA . LYS A 1 107 ? -9.296 -23.618 13.177 1.00 84.75 107 LYS A CA 1
ATOM 784 C C . LYS A 1 107 ? -9.448 -22.683 14.379 1.00 84.75 107 LYS A C 1
ATOM 786 O O . LYS A 1 107 ? -9.767 -23.152 15.467 1.00 84.75 107 LYS A O 1
ATOM 791 N N . PHE A 1 108 ? -9.155 -21.396 14.205 1.00 82.50 108 PHE A N 1
ATOM 792 C CA . PHE A 1 108 ? -9.010 -20.443 15.309 1.00 82.50 108 PHE A CA 1
ATOM 793 C C . PHE A 1 108 ? -10.166 -19.454 15.434 1.00 82.50 108 PHE A C 1
ATOM 795 O O . PHE A 1 108 ? -10.369 -18.934 16.529 1.00 82.50 108 PHE A O 1
ATOM 802 N N . LEU A 1 109 ? -10.915 -19.174 14.360 1.00 72.12 109 LEU A N 1
ATOM 803 C CA . LEU A 1 109 ? -12.107 -18.341 14.475 1.00 72.12 109 LEU A CA 1
ATOM 804 C C . LEU A 1 109 ? -13.307 -19.248 14.772 1.00 72.12 109 LEU A C 1
ATOM 806 O O . LEU A 1 109 ? -13.718 -20.000 13.885 1.00 72.12 109 LEU A O 1
ATOM 810 N N . PRO A 1 110 ? -13.903 -19.182 15.979 1.00 64.00 110 PRO A N 1
ATOM 811 C CA . PRO A 1 110 ? -15.234 -19.739 16.167 1.00 64.00 110 PRO A CA 1
ATOM 812 C C . PRO A 1 110 ? -16.156 -19.058 15.154 1.00 64.00 110 PRO A C 1
ATOM 814 O O . PRO A 1 110 ? -16.017 -17.856 14.919 1.00 64.00 110 PRO A O 1
ATOM 817 N N . GLU A 1 111 ? -17.058 -19.802 14.507 1.00 62.25 111 GLU A N 1
ATOM 818 C CA . GLU A 1 111 ? -18.023 -19.185 13.598 1.00 62.25 111 GLU A CA 1
ATOM 819 C C . GLU A 1 111 ? -18.831 -18.143 14.376 1.00 62.25 111 GLU A C 1
ATOM 821 O O . GLU A 1 111 ? -19.790 -18.471 15.076 1.00 62.25 111 GLU A O 1
ATOM 826 N N . THR A 1 112 ? -18.453 -16.868 14.253 1.00 54.94 112 THR A N 1
ATOM 827 C CA . THR A 1 112 ? -19.202 -15.736 14.794 1.00 54.94 112 THR A CA 1
ATOM 828 C C . THR A 1 112 ? -20.426 -15.531 13.912 1.00 54.94 112 THR A C 1
ATOM 830 O O . THR A 1 112 ? -20.556 -14.566 13.161 1.00 54.94 112 THR A O 1
ATOM 833 N N . LYS A 1 113 ? -21.332 -16.505 13.939 1.00 49.56 113 LYS A N 1
ATOM 834 C CA . LYS A 1 113 ? -22.687 -16.361 13.438 1.00 49.56 113 LYS A CA 1
ATOM 835 C C . LYS A 1 113 ? -23.394 -15.535 14.503 1.00 49.56 113 LYS A C 1
ATOM 837 O O . LYS A 1 113 ? -23.940 -16.087 15.455 1.00 49.56 113 LYS A O 1
ATOM 842 N N . SER A 1 114 ? -23.340 -14.208 14.404 1.00 43.09 114 SER A N 1
ATOM 843 C CA . SER A 1 114 ? -24.250 -13.384 15.192 1.00 43.09 114 SER A CA 1
ATOM 844 C C . SER A 1 114 ? -25.670 -13.727 14.732 1.00 43.09 114 SER A C 1
ATOM 846 O O . SER A 1 114 ? -26.160 -13.278 13.703 1.00 43.09 114 SER A O 1
ATOM 848 N N . GLN A 1 115 ? -26.334 -14.605 15.483 1.00 46.22 115 GLN A N 1
ATOM 849 C CA . GLN A 1 115 ? -27.739 -14.966 15.285 1.00 46.22 115 GLN A CA 1
ATOM 850 C C . GLN A 1 115 ? -28.691 -13.814 15.678 1.00 46.22 115 GLN A C 1
ATOM 852 O O . GLN A 1 115 ? -29.897 -14.008 15.756 1.00 46.22 115 GLN A O 1
ATOM 857 N N . THR A 1 116 ? -28.177 -12.607 15.933 1.00 40.31 116 THR A N 1
ATOM 858 C CA . THR A 1 116 ? -28.895 -11.514 16.609 1.00 40.31 116 THR A CA 1
ATOM 859 C C . THR A 1 116 ? -29.016 -10.218 15.809 1.00 40.31 116 THR A C 1
ATOM 861 O O . THR A 1 116 ? -29.456 -9.206 16.348 1.00 40.31 116 THR A O 1
ATOM 864 N N . GLY A 1 117 ? -28.725 -10.224 14.512 1.00 43.88 117 GLY A N 1
ATOM 865 C CA . GLY A 1 117 ? -29.092 -9.115 13.636 1.00 43.88 117 GLY A CA 1
ATOM 866 C C . GLY A 1 117 ? -29.625 -9.666 12.335 1.00 43.88 117 GLY A C 1
ATOM 867 O O . GLY A 1 117 ? -28.878 -10.312 11.605 1.00 43.88 117 GLY A O 1
ATOM 868 N N . SER A 1 118 ? -30.901 -9.412 12.025 1.00 41.75 118 SER A N 1
ATOM 869 C CA . SER A 1 118 ? -31.400 -9.545 10.654 1.00 41.75 118 SER A CA 1
ATOM 870 C C . SER A 1 118 ? -30.338 -8.980 9.719 1.00 41.75 118 SER A C 1
ATOM 872 O O . SER A 1 118 ? -29.852 -7.881 9.999 1.00 41.75 118 SER A O 1
ATOM 874 N N . ALA A 1 119 ? -29.973 -9.694 8.653 1.00 48.72 119 ALA A N 1
ATOM 875 C CA . ALA A 1 119 ? -29.209 -9.103 7.567 1.00 48.72 119 ALA A CA 1
ATOM 876 C C . ALA A 1 119 ? -29.993 -7.868 7.114 1.00 48.72 119 ALA A C 1
ATOM 878 O O . ALA A 1 119 ? -30.973 -7.982 6.381 1.00 48.72 119 ALA A O 1
ATOM 879 N N . GLN A 1 120 ? -29.653 -6.699 7.657 1.00 51.75 120 GLN A N 1
ATOM 880 C CA . GLN A 1 120 ? -30.272 -5.448 7.281 1.00 51.75 120 GLN A CA 1
ATOM 881 C C . GLN A 1 120 ? -29.779 -5.264 5.861 1.00 51.75 120 GLN A C 1
ATOM 883 O O . GLN A 1 120 ? -28.609 -4.952 5.637 1.00 51.75 120 GLN A O 1
ATOM 888 N N . GLY A 1 121 ? -30.640 -5.646 4.914 1.00 51.12 121 GLY A N 1
ATOM 889 C CA . GLY A 1 121 ? -30.318 -5.662 3.500 1.00 51.12 121 GLY A CA 1
ATOM 890 C C . GLY A 1 121 ? -29.686 -4.334 3.122 1.00 51.12 121 GLY A C 1
ATOM 891 O O . GLY A 1 121 ? -30.020 -3.302 3.710 1.00 51.12 121 GLY A O 1
ATOM 892 N N . PHE A 1 122 ? -28.746 -4.379 2.180 1.00 56.56 122 PHE A N 1
ATOM 893 C CA . PHE A 1 122 ? -28.060 -3.208 1.652 1.00 56.56 122 PHE A CA 1
ATOM 894 C C . PHE A 1 122 ? -29.077 -2.093 1.357 1.00 56.56 122 PHE A C 1
ATOM 896 O O . PHE A 1 122 ? -29.789 -2.119 0.355 1.00 56.56 122 PHE A O 1
ATOM 903 N N . SER A 1 123 ? -29.212 -1.141 2.283 1.00 60.22 123 SER A N 1
ATOM 904 C CA . SER A 1 123 ? -30.223 -0.100 2.183 1.00 60.22 123 SER A CA 1
ATOM 905 C C . SER A 1 123 ? -29.581 1.076 1.481 1.00 60.22 123 SER A C 1
ATOM 907 O O . SER A 1 123 ? -28.818 1.835 2.081 1.00 60.22 123 SER A O 1
ATOM 909 N N . LEU A 1 124 ? -29.910 1.245 0.200 1.00 68.19 124 LEU A N 1
ATOM 910 C CA . LEU A 1 124 ? -29.503 2.411 -0.590 1.00 68.19 124 LEU A CA 1
ATOM 911 C C . LEU A 1 124 ? -29.865 3.729 0.117 1.00 68.19 124 LEU A C 1
ATOM 913 O O . LEU A 1 124 ? -29.145 4.716 -0.016 1.00 68.19 124 LEU A O 1
ATOM 917 N N . LYS A 1 125 ? -30.912 3.720 0.959 1.00 68.38 125 LYS A N 1
ATOM 918 C CA . LYS A 1 125 ? -31.294 4.859 1.805 1.00 68.38 125 LYS A CA 1
ATOM 919 C C . LYS A 1 125 ? -30.196 5.243 2.807 1.00 68.38 125 LYS A C 1
ATOM 921 O O . LYS A 1 125 ? -29.936 6.431 2.993 1.00 68.38 125 LYS A O 1
ATOM 926 N N . SER A 1 126 ? -29.502 4.274 3.402 1.00 66.00 126 SER A N 1
ATOM 927 C CA . SER A 1 126 ? -28.369 4.534 4.304 1.00 66.00 126 SER A CA 1
ATOM 928 C C . SER A 1 126 ? -27.182 5.154 3.565 1.00 66.00 126 SER A C 1
ATOM 930 O O . SER A 1 126 ? -26.545 6.061 4.098 1.00 66.00 126 SER A O 1
ATOM 932 N N . LEU A 1 127 ? -26.935 4.740 2.316 1.00 68.12 127 LEU A N 1
ATOM 933 C CA . LEU A 1 127 ? -25.902 5.340 1.466 1.00 68.12 127 LEU A CA 1
ATOM 934 C C . LEU A 1 127 ? -26.248 6.800 1.132 1.00 68.12 127 LEU A C 1
ATOM 936 O O . LEU A 1 127 ? -25.414 7.690 1.290 1.00 68.12 127 LEU A O 1
ATOM 940 N N . THR A 1 128 ? -27.506 7.079 0.767 1.00 68.25 128 THR A N 1
ATOM 941 C CA . THR A 1 128 ? -27.955 8.451 0.470 1.00 68.25 128 THR A CA 1
ATOM 942 C C . THR A 1 128 ? -27.884 9.391 1.670 1.00 68.25 128 THR A C 1
ATOM 944 O O . THR A 1 128 ? -27.664 10.581 1.482 1.00 68.25 128 THR A O 1
ATOM 947 N N . ILE A 1 129 ? -28.012 8.897 2.906 1.00 68.75 129 ILE A N 1
ATOM 948 C CA . ILE A 1 129 ? -27.868 9.735 4.109 1.00 68.75 129 ILE A CA 1
ATOM 949 C C . ILE A 1 129 ? -26.423 10.233 4.267 1.00 68.75 129 ILE A C 1
ATOM 951 O O . ILE A 1 129 ? -26.219 11.383 4.655 1.00 68.75 129 ILE A O 1
ATOM 955 N N . ILE A 1 130 ? -25.430 9.404 3.927 1.00 68.56 130 ILE A N 1
ATOM 956 C CA . ILE A 1 130 ? -24.006 9.773 3.989 1.00 68.56 130 ILE A CA 1
ATOM 957 C C . ILE A 1 130 ? -23.691 10.843 2.939 1.00 68.56 130 ILE A C 1
ATOM 959 O O . ILE A 1 130 ? -23.092 11.862 3.271 1.00 68.56 130 ILE A O 1
ATOM 963 N N . PHE A 1 131 ? -24.155 10.651 1.700 1.00 71.56 131 PHE A N 1
ATOM 964 C CA . PHE A 1 131 ? -23.943 11.612 0.610 1.00 71.56 131 PHE A CA 1
ATOM 965 C C . PHE A 1 131 ? -24.743 12.913 0.765 1.00 71.56 131 PHE A C 1
ATOM 967 O O . PHE A 1 131 ? -24.350 13.936 0.214 1.00 71.56 131 PHE A O 1
ATOM 974 N N . ARG A 1 132 ? -25.843 12.912 1.530 1.00 76.12 132 ARG A N 1
ATOM 975 C CA . ARG A 1 132 ? -26.634 14.124 1.803 1.00 76.12 132 ARG A CA 1
ATOM 976 C C . ARG A 1 132 ? -25.999 15.025 2.864 1.00 76.12 132 ARG A C 1
ATOM 978 O O . ARG A 1 132 ? -26.351 16.197 2.956 1.00 76.12 132 ARG A O 1
ATOM 985 N N . ASN A 1 133 ? -25.078 14.501 3.672 1.00 79.50 133 ASN A N 1
ATOM 986 C CA . ASN A 1 133 ? -24.309 15.309 4.608 1.00 79.50 133 ASN A CA 1
ATOM 987 C C . ASN A 1 133 ? -23.081 15.889 3.894 1.00 79.50 133 ASN A C 1
ATOM 989 O O . ASN A 1 133 ? -22.219 15.133 3.450 1.00 79.50 133 ASN A O 1
ATOM 993 N N . HIS A 1 134 ? -22.976 17.221 3.835 1.00 78.25 134 HIS A N 1
ATOM 994 C CA . HIS A 1 134 ? -21.855 17.919 3.198 1.00 78.25 134 HIS A CA 1
ATOM 995 C C . HIS A 1 134 ? -20.495 17.420 3.709 1.00 78.25 134 HIS A C 1
ATOM 997 O O . HIS A 1 134 ? -19.587 17.174 2.921 1.00 78.25 134 HIS A O 1
ATOM 1003 N N . LEU A 1 135 ? -20.362 17.189 5.019 1.00 75.94 135 LEU A N 1
ATOM 1004 C CA . LEU A 1 135 ? -19.111 16.695 5.591 1.00 75.94 135 LEU A CA 1
ATOM 1005 C C . LEU A 1 135 ? -18.783 15.266 5.134 1.00 75.94 135 LEU A C 1
ATOM 1007 O O . LEU A 1 135 ? -17.644 14.964 4.787 1.00 75.94 135 LEU A O 1
ATOM 1011 N N . GLY A 1 136 ? -19.792 14.391 5.115 1.00 74.00 136 GLY A N 1
ATOM 1012 C CA . GLY A 1 136 ? -19.641 13.002 4.682 1.00 74.00 136 GLY A CA 1
ATOM 1013 C C . GLY A 1 136 ? -19.255 12.910 3.208 1.00 74.00 136 GLY A C 1
ATOM 1014 O O . GLY A 1 136 ? -18.312 12.201 2.863 1.00 74.00 136 GLY A O 1
ATOM 1015 N N . ALA A 1 137 ? -19.925 13.687 2.354 1.00 80.31 137 ALA A N 1
ATOM 1016 C CA . ALA A 1 137 ? -19.614 13.771 0.932 1.00 80.31 137 ALA A CA 1
ATOM 1017 C C . ALA A 1 137 ? -18.180 14.269 0.682 1.00 80.31 137 ALA A C 1
ATOM 1019 O O . ALA A 1 137 ? -17.462 13.664 -0.114 1.00 80.31 137 ALA A O 1
ATOM 1020 N N . VAL A 1 138 ? -17.733 15.310 1.400 1.00 81.56 138 VAL A N 1
ATOM 1021 C CA . VAL A 1 138 ? -16.363 15.843 1.280 1.00 81.56 138 VAL A CA 1
ATOM 1022 C C . VAL A 1 138 ? -15.319 14.804 1.691 1.00 81.56 138 VAL A C 1
ATOM 1024 O O . VAL A 1 138 ? -14.343 14.620 0.968 1.00 81.56 138 VAL A O 1
ATOM 1027 N N . VAL A 1 139 ? -15.519 14.079 2.797 1.00 79.19 139 VAL A N 1
ATOM 1028 C CA . VAL A 1 139 ? -14.565 13.047 3.249 1.00 79.19 139 VAL A CA 1
ATOM 1029 C C . VAL A 1 139 ? -14.509 11.858 2.287 1.00 79.19 139 VAL A C 1
ATOM 1031 O O . VAL A 1 139 ? -13.422 11.346 2.020 1.00 79.19 139 VAL A O 1
ATOM 1034 N N . VAL A 1 140 ? -15.648 11.429 1.733 1.00 82.62 140 VAL A N 1
ATOM 1035 C CA . VAL A 1 140 ? -15.692 10.338 0.744 1.00 82.62 140 VAL A CA 1
ATOM 1036 C C . VAL A 1 140 ? -15.001 10.744 -0.555 1.00 82.62 140 VAL A C 1
ATOM 1038 O O . VAL A 1 140 ? -14.155 9.999 -1.047 1.00 82.62 140 VAL A O 1
ATOM 1041 N N . LEU A 1 141 ? -15.322 11.926 -1.092 1.00 85.50 141 LEU A N 1
ATOM 1042 C CA . LEU A 1 141 ? -14.689 12.444 -2.306 1.00 85.50 141 LEU A CA 1
ATOM 1043 C C . LEU A 1 141 ? -13.179 12.596 -2.110 1.00 85.50 141 LEU A C 1
ATOM 1045 O O . LEU A 1 141 ? -12.395 12.192 -2.965 1.00 85.50 141 LEU A O 1
ATOM 1049 N N . TYR A 1 142 ? -12.775 13.120 -0.954 1.00 84.62 142 TYR A N 1
ATOM 1050 C CA . TYR A 1 142 ? -11.377 13.211 -0.572 1.00 84.62 142 TYR A CA 1
ATOM 1051 C C . TYR A 1 142 ? -10.690 11.837 -0.570 1.00 84.62 142 TYR A C 1
ATOM 1053 O O . TYR A 1 142 ? -9.662 11.663 -1.224 1.00 84.62 142 TYR A O 1
ATOM 1061 N N . GLY A 1 143 ? -11.260 10.856 0.138 1.00 85.38 143 GLY A N 1
ATOM 1062 C CA . GLY A 1 143 ? -10.692 9.512 0.221 1.00 85.38 143 GLY A CA 1
ATOM 1063 C C . GLY A 1 143 ? -10.575 8.855 -1.154 1.00 85.38 143 GLY A C 1
ATOM 1064 O O . GLY A 1 143 ? -9.576 8.198 -1.438 1.00 85.38 143 GLY A O 1
ATOM 1065 N N . PHE A 1 144 ? -11.551 9.096 -2.033 1.00 87.75 144 PHE A N 1
ATOM 1066 C CA . PHE A 1 144 ? -11.526 8.630 -3.415 1.00 87.75 144 PHE A CA 1
ATOM 1067 C C . PHE A 1 144 ? -10.377 9.254 -4.217 1.00 87.75 144 PHE A C 1
ATOM 1069 O O . PHE A 1 144 ? -9.590 8.521 -4.813 1.00 87.75 144 PHE A O 1
ATOM 1076 N N . ILE A 1 145 ? -10.230 10.583 -4.192 1.00 88.56 145 ILE A N 1
ATOM 1077 C CA . ILE A 1 145 ? -9.139 11.287 -4.889 1.00 88.56 145 ILE A CA 1
ATOM 1078 C C . ILE A 1 145 ? -7.779 10.799 -4.378 1.00 88.56 145 ILE A C 1
ATOM 1080 O O . ILE A 1 145 ? -6.907 10.460 -5.178 1.00 88.56 145 ILE A O 1
ATOM 1084 N N . GLN A 1 146 ? -7.614 10.694 -3.058 1.00 86.94 146 GLN A N 1
ATOM 1085 C CA . GLN A 1 146 ? -6.367 10.230 -2.452 1.00 86.94 146 GLN A CA 1
ATOM 1086 C C . GLN A 1 146 ? -6.025 8.798 -2.881 1.00 86.94 146 GLN A C 1
ATOM 1088 O O . GLN A 1 146 ? -4.871 8.495 -3.188 1.00 86.94 146 GLN A O 1
ATOM 1093 N N . PHE A 1 147 ? -7.028 7.921 -2.942 1.00 87.06 147 PHE A N 1
ATOM 1094 C CA . PHE A 1 147 ? -6.847 6.544 -3.382 1.00 87.06 147 PHE A CA 1
ATOM 1095 C C . PHE A 1 147 ? -6.469 6.455 -4.866 1.00 87.06 147 PHE A C 1
ATOM 1097 O O . PHE A 1 147 ? -5.568 5.697 -5.218 1.00 87.06 147 PHE A O 1
ATOM 1104 N N . VAL A 1 148 ? -7.089 7.265 -5.732 1.00 90.06 148 VAL A N 1
ATOM 1105 C CA . VAL A 1 148 ? -6.740 7.335 -7.162 1.00 90.06 148 VAL A CA 1
ATOM 1106 C C . VAL A 1 148 ? -5.303 7.816 -7.354 1.00 90.06 148 VAL A C 1
ATOM 1108 O O . VAL A 1 148 ? -4.547 7.173 -8.077 1.00 90.06 148 VAL A O 1
ATOM 1111 N N . ILE A 1 149 ? -4.897 8.896 -6.677 1.00 90.06 149 ILE A N 1
ATOM 1112 C CA . ILE A 1 149 ? -3.520 9.416 -6.747 1.00 90.06 149 ILE A CA 1
ATOM 1113 C C . ILE A 1 149 ? -2.518 8.339 -6.307 1.00 90.06 149 ILE A C 1
ATOM 1115 O O . ILE A 1 149 ? -1.507 8.117 -6.973 1.00 90.06 149 ILE A O 1
ATOM 1119 N N . TYR A 1 150 ? -2.818 7.632 -5.217 1.00 88.19 150 TYR A N 1
ATOM 1120 C CA . TYR A 1 150 ? -1.991 6.530 -4.733 1.00 88.19 150 TYR A CA 1
ATOM 1121 C C . TYR A 1 150 ? -1.866 5.387 -5.756 1.00 88.19 150 TYR A C 1
ATOM 1123 O O . TYR A 1 150 ? -0.758 4.912 -6.006 1.00 88.19 150 TYR A O 1
ATOM 1131 N N . LEU A 1 151 ? -2.972 4.975 -6.389 1.00 88.69 151 LEU A N 1
ATOM 1132 C CA . LEU A 1 151 ? -2.958 3.938 -7.428 1.00 88.69 151 LEU A CA 1
ATOM 1133 C C . LEU A 1 151 ? -2.168 4.358 -8.670 1.00 88.69 151 LEU A C 1
ATOM 1135 O O . LEU A 1 151 ? -1.449 3.542 -9.239 1.00 88.69 151 LEU A O 1
ATOM 1139 N N . VAL A 1 152 ? -2.263 5.622 -9.083 1.00 90.06 152 VAL A N 1
ATOM 1140 C CA . VAL A 1 152 ? -1.445 6.153 -10.182 1.00 90.06 152 VAL A CA 1
ATOM 1141 C C . VAL A 1 152 ? 0.037 6.020 -9.822 1.00 90.06 152 VAL A C 1
ATOM 1143 O O . VAL A 1 152 ? 0.798 5.417 -10.574 1.00 90.06 152 VAL A O 1
ATOM 1146 N N . TYR A 1 153 ? 0.454 6.468 -8.638 1.00 89.06 153 TYR A N 1
ATOM 1147 C CA . TYR A 1 153 ? 1.856 6.356 -8.221 1.00 89.06 153 TYR A CA 1
ATOM 1148 C C . TYR A 1 153 ? 2.357 4.911 -8.159 1.00 89.06 153 TYR A C 1
ATOM 1150 O O . TYR A 1 153 ? 3.433 4.618 -8.680 1.00 89.06 153 TYR A O 1
ATOM 1158 N N . ILE A 1 154 ? 1.581 3.992 -7.575 1.00 86.94 154 ILE A N 1
ATOM 1159 C CA . ILE A 1 154 ? 2.012 2.594 -7.420 1.00 86.94 154 ILE A CA 1
ATOM 1160 C C . ILE A 1 154 ? 2.159 1.862 -8.763 1.00 86.94 154 ILE A C 1
ATOM 1162 O O . ILE A 1 154 ? 2.882 0.872 -8.835 1.00 86.94 154 ILE A O 1
ATOM 1166 N N . VAL A 1 155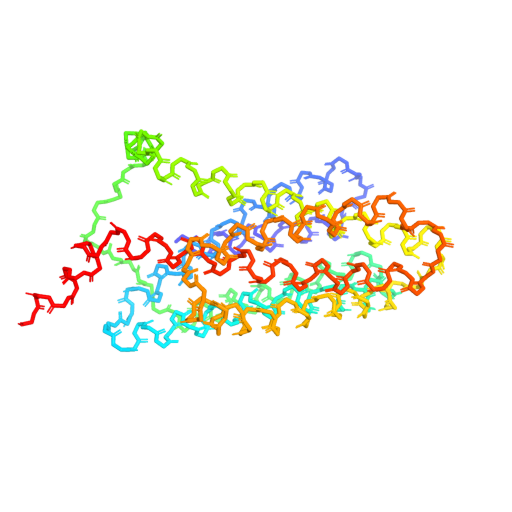 ? 1.499 2.341 -9.824 1.00 89.62 155 VAL A N 1
ATOM 1167 C CA . VAL A 1 155 ? 1.600 1.788 -11.184 1.00 89.62 155 VAL A CA 1
ATOM 1168 C C . VAL A 1 155 ? 2.701 2.482 -11.988 1.00 89.62 155 VAL A C 1
ATOM 1170 O O . VAL A 1 155 ? 3.570 1.814 -12.550 1.00 89.62 155 VAL A O 1
ATOM 1173 N N . PHE A 1 156 ? 2.702 3.816 -12.031 1.00 90.81 156 PHE A N 1
ATOM 1174 C CA . PHE A 1 156 ? 3.604 4.571 -12.901 1.00 90.81 156 PHE A CA 1
ATOM 1175 C C . PHE A 1 156 ? 5.044 4.618 -12.381 1.00 90.81 156 PHE A C 1
ATOM 1177 O O . PHE A 1 156 ? 5.968 4.541 -13.189 1.00 90.81 156 PHE A O 1
ATOM 1184 N N . VAL A 1 157 ? 5.270 4.688 -11.062 1.00 91.75 157 VAL A N 1
ATOM 1185 C CA . VAL A 1 157 ? 6.636 4.730 -10.504 1.00 91.75 157 VAL A CA 1
ATOM 1186 C C . VAL A 1 157 ? 7.432 3.467 -10.870 1.00 91.75 157 VAL A C 1
ATOM 1188 O O . VAL A 1 157 ? 8.521 3.608 -11.431 1.00 91.75 157 VAL A O 1
ATOM 1191 N N . PRO A 1 158 ? 6.921 2.234 -10.656 1.00 91.25 158 PRO A N 1
ATOM 1192 C CA . PRO A 1 158 ? 7.604 1.021 -11.108 1.00 91.25 158 PRO A CA 1
ATOM 1193 C C . PRO A 1 158 ? 7.830 0.966 -12.611 1.00 91.25 158 PRO A C 1
ATOM 1195 O O . PRO A 1 158 ? 8.891 0.531 -13.051 1.00 91.25 158 PRO A O 1
ATOM 1198 N N . GLN A 1 159 ? 6.852 1.419 -13.397 1.00 91.44 159 GLN A N 1
ATOM 1199 C CA . GLN A 1 159 ? 6.956 1.417 -14.850 1.00 91.44 159 GLN A CA 1
ATOM 1200 C C . GLN A 1 159 ? 8.078 2.346 -15.332 1.00 91.44 159 GLN A C 1
ATOM 1202 O O . GLN A 1 159 ? 8.857 1.946 -16.196 1.00 91.44 159 GLN A O 1
ATOM 1207 N N . ILE A 1 160 ? 8.213 3.543 -14.749 1.00 92.06 160 ILE A N 1
ATOM 1208 C CA . ILE A 1 160 ? 9.299 4.488 -15.054 1.00 92.06 160 ILE A CA 1
ATOM 1209 C C . ILE A 1 160 ? 10.648 3.912 -14.613 1.00 92.06 160 ILE A C 1
ATOM 1211 O O . ILE A 1 160 ? 11.587 3.874 -15.406 1.00 92.06 160 ILE A O 1
ATOM 1215 N N . LEU A 1 161 ? 10.747 3.397 -13.385 1.00 91.25 161 LEU A N 1
ATOM 1216 C CA . LEU A 1 161 ? 11.990 2.805 -12.878 1.00 91.25 161 LEU A CA 1
ATOM 1217 C C . LEU A 1 161 ? 12.444 1.596 -13.713 1.00 91.25 161 LEU A C 1
ATOM 1219 O O . LEU A 1 161 ? 13.635 1.437 -13.973 1.00 91.25 161 LEU A O 1
ATOM 1223 N N . SER A 1 162 ? 11.509 0.759 -14.163 1.00 89.44 162 SER A N 1
ATOM 1224 C CA . SER A 1 162 ? 11.819 -0.434 -14.954 1.00 89.44 162 SER A CA 1
ATOM 1225 C C . SER A 1 162 ? 12.077 -0.130 -16.431 1.00 89.44 162 SER A C 1
ATOM 1227 O O . SER A 1 162 ? 12.951 -0.762 -17.010 1.00 89.44 162 SER A O 1
ATOM 1229 N N . THR A 1 163 ? 11.335 0.797 -17.047 1.00 89.50 163 THR A N 1
ATOM 1230 C CA . THR A 1 163 ? 11.405 1.046 -18.502 1.00 89.50 163 THR A CA 1
ATOM 1231 C C . THR A 1 163 ? 12.420 2.127 -18.854 1.00 89.50 163 THR A C 1
ATOM 1233 O O . THR A 1 163 ? 13.165 1.979 -19.813 1.00 89.50 163 THR A O 1
ATOM 1236 N N . PHE A 1 164 ? 12.450 3.224 -18.091 1.00 89.69 164 PHE A N 1
ATOM 1237 C CA . PHE A 1 164 ? 13.307 4.376 -18.382 1.00 89.69 164 PHE A CA 1
ATOM 1238 C C . PHE A 1 164 ? 14.683 4.240 -17.726 1.00 89.69 164 PHE A C 1
ATOM 1240 O O . PHE A 1 164 ? 15.702 4.516 -18.349 1.00 89.69 164 PHE A O 1
ATOM 1247 N N . TYR A 1 165 ? 14.717 3.770 -16.476 1.00 89.12 165 TYR A N 1
ATOM 1248 C CA . TYR A 1 165 ? 15.962 3.572 -15.724 1.00 89.12 165 TYR A CA 1
ATOM 1249 C C . TYR A 1 165 ? 16.487 2.125 -15.770 1.00 89.12 165 TYR A C 1
ATOM 1251 O O . TYR A 1 165 ? 17.488 1.827 -15.117 1.00 89.12 165 TYR A O 1
ATOM 1259 N N . SER A 1 166 ? 15.833 1.231 -16.527 1.00 88.94 166 SER A N 1
ATOM 1260 C CA . SER A 1 166 ? 16.223 -0.178 -16.724 1.00 88.94 166 SER A CA 1
ATOM 1261 C C . SER A 1 166 ? 16.547 -0.924 -15.422 1.00 88.94 166 SER A C 1
ATOM 1263 O O . SER A 1 166 ? 17.450 -1.764 -15.368 1.00 88.94 166 SER A O 1
ATOM 1265 N N . MET A 1 167 ? 15.848 -0.592 -14.332 1.00 89.00 167 MET A N 1
ATOM 1266 C CA . MET A 1 167 ? 16.114 -1.176 -13.020 1.00 89.00 167 MET A CA 1
ATOM 1267 C C . MET A 1 167 ? 15.514 -2.576 -12.897 1.00 89.00 167 MET A C 1
ATOM 1269 O O . MET A 1 167 ? 14.388 -2.825 -13.323 1.00 89.00 167 MET A O 1
ATOM 1273 N N . SER A 1 168 ? 16.243 -3.474 -12.226 1.00 91.12 168 SER A N 1
ATOM 1274 C CA . SER A 1 168 ? 15.710 -4.789 -11.857 1.00 91.12 168 SER A CA 1
ATOM 1275 C C . SER A 1 168 ? 14.534 -4.672 -10.875 1.00 91.12 168 SER A C 1
ATOM 1277 O O . SER A 1 168 ? 14.519 -3.780 -10.017 1.00 91.12 168 SER A O 1
ATOM 1279 N N . SER A 1 169 ? 13.581 -5.606 -10.954 1.00 86.31 169 SER A N 1
ATOM 1280 C CA . SER A 1 169 ? 12.357 -5.637 -10.144 1.00 86.31 169 SER A CA 1
ATOM 1281 C C . SER A 1 169 ? 12.624 -5.618 -8.636 1.00 86.31 169 SER A C 1
ATOM 1283 O O . SER A 1 169 ? 11.891 -4.948 -7.905 1.00 86.31 169 SER A O 1
ATOM 1285 N N . GLY A 1 170 ? 13.697 -6.256 -8.153 1.00 86.56 170 GLY A N 1
ATOM 1286 C CA . GLY A 1 170 ? 14.093 -6.187 -6.746 1.00 86.56 170 GLY A CA 1
ATOM 1287 C C . GLY A 1 170 ? 14.447 -4.768 -6.288 1.00 86.56 170 GLY A C 1
ATOM 1288 O O . GLY A 1 170 ? 13.961 -4.317 -5.252 1.00 86.56 170 GLY A O 1
ATOM 1289 N N . LYS A 1 171 ? 15.224 -4.016 -7.083 1.00 89.44 171 LYS A N 1
ATOM 1290 C CA . LYS A 1 171 ? 15.604 -2.627 -6.751 1.00 89.44 171 LYS A CA 1
ATOM 1291 C C . LYS A 1 171 ? 14.413 -1.664 -6.836 1.00 89.44 171 LYS A C 1
ATOM 1293 O O . LYS A 1 171 ? 14.299 -0.742 -6.027 1.00 89.44 171 LYS A O 1
ATOM 1298 N N . VAL A 1 172 ? 13.497 -1.891 -7.778 1.00 91.06 172 VAL A N 1
ATOM 1299 C CA . VAL A 1 172 ? 12.222 -1.156 -7.835 1.00 91.06 172 VAL A CA 1
ATOM 1300 C C . VAL A 1 172 ? 11.423 -1.385 -6.548 1.00 91.06 172 VAL A C 1
ATOM 1302 O O . VAL A 1 172 ? 10.959 -0.428 -5.926 1.00 91.06 172 VAL A O 1
ATOM 1305 N N . GLY A 1 173 ? 11.344 -2.639 -6.092 1.00 89.38 173 GLY A N 1
ATOM 1306 C CA . GLY A 1 173 ? 10.710 -3.007 -4.826 1.00 89.38 173 GLY A CA 1
ATOM 1307 C C . GLY A 1 173 ? 11.322 -2.300 -3.613 1.00 89.38 173 GLY A C 1
ATOM 1308 O O . GLY A 1 173 ? 10.583 -1.838 -2.746 1.00 89.38 173 GLY A O 1
ATOM 1309 N N . THR A 1 174 ? 12.651 -2.133 -3.562 1.00 89.81 174 THR A N 1
ATOM 1310 C CA . THR A 1 174 ? 13.311 -1.408 -2.459 1.00 89.81 174 THR A CA 1
ATOM 1311 C C . THR A 1 174 ? 12.997 0.089 -2.446 1.00 89.81 174 THR A C 1
ATOM 1313 O O . THR A 1 174 ? 12.824 0.660 -1.371 1.00 89.81 174 THR A O 1
ATOM 1316 N N . ILE A 1 175 ? 12.871 0.729 -3.615 1.00 92.25 175 ILE A N 1
ATOM 1317 C CA . ILE A 1 175 ? 12.489 2.150 -3.706 1.00 92.25 175 ILE A CA 1
ATOM 1318 C C . ILE A 1 175 ? 11.032 2.340 -3.253 1.00 92.25 175 ILE A C 1
ATOM 1320 O O . ILE A 1 175 ? 10.726 3.267 -2.506 1.00 92.25 175 ILE A O 1
ATOM 1324 N N . LEU A 1 176 ? 10.131 1.429 -3.628 1.00 91.12 176 LEU A N 1
ATOM 1325 C CA . LEU A 1 176 ? 8.746 1.463 -3.144 1.00 91.12 176 LEU A CA 1
ATOM 1326 C C . LEU A 1 176 ? 8.613 1.138 -1.647 1.00 91.12 176 LEU A C 1
ATOM 1328 O O . LEU A 1 176 ? 7.717 1.655 -0.974 1.00 91.12 176 LEU A O 1
ATOM 1332 N N . LEU A 1 177 ? 9.508 0.317 -1.096 1.00 91.25 177 LEU A N 1
ATOM 1333 C CA . LEU A 1 177 ? 9.584 0.116 0.350 1.00 91.25 177 LEU A CA 1
ATOM 1334 C C . LEU A 1 177 ? 9.956 1.422 1.056 1.00 91.25 177 LEU A C 1
ATOM 1336 O O . LEU A 1 177 ? 9.311 1.780 2.042 1.00 91.25 177 LEU A O 1
ATOM 1340 N N . LEU A 1 178 ? 10.942 2.160 0.533 1.00 91.94 178 LEU A N 1
ATOM 1341 C CA . LEU A 1 178 ? 11.337 3.464 1.070 1.00 91.94 178 LEU A CA 1
ATOM 1342 C C . LEU A 1 178 ? 10.153 4.446 1.098 1.00 91.94 178 LEU A C 1
ATOM 1344 O O . LEU A 1 178 ? 9.915 5.071 2.131 1.00 91.94 178 LEU A O 1
ATOM 1348 N N . MET A 1 179 ? 9.351 4.497 0.026 1.00 91.25 179 MET A N 1
ATOM 1349 C CA . MET A 1 179 ? 8.101 5.275 -0.021 1.00 91.25 179 MET A CA 1
ATOM 1350 C C . MET A 1 179 ? 7.191 4.963 1.174 1.00 91.25 179 MET A C 1
ATOM 1352 O O . MET A 1 179 ? 6.698 5.861 1.855 1.00 91.25 179 MET A O 1
ATOM 1356 N N . SER A 1 180 ? 6.996 3.676 1.454 1.00 89.62 180 SER A N 1
ATOM 1357 C CA . SER A 1 180 ? 6.091 3.217 2.507 1.00 89.62 180 SER A CA 1
ATOM 1358 C C . SER A 1 180 ? 6.638 3.491 3.909 1.00 89.62 180 SER A C 1
ATOM 1360 O O . SER A 1 180 ? 5.876 3.820 4.817 1.00 89.62 180 SER A O 1
ATOM 1362 N N . VAL A 1 181 ? 7.961 3.428 4.094 1.00 90.38 181 VAL A N 1
ATOM 1363 C CA . VAL A 1 181 ? 8.614 3.861 5.341 1.00 90.38 181 VAL A CA 1
ATOM 1364 C C . VAL A 1 181 ? 8.360 5.351 5.582 1.00 90.38 181 VAL A C 1
ATOM 1366 O O . VAL A 1 181 ? 7.955 5.726 6.684 1.00 90.38 181 VAL A O 1
ATOM 1369 N N . CYS A 1 182 ? 8.499 6.197 4.556 1.00 91.19 182 CYS A N 1
ATOM 1370 C CA . CYS A 1 182 ? 8.162 7.622 4.644 1.00 91.19 182 CYS A CA 1
ATOM 1371 C C . CYS A 1 182 ? 6.683 7.848 5.008 1.00 91.19 182 CYS A C 1
ATOM 1373 O O . CYS A 1 182 ? 6.376 8.733 5.813 1.00 91.19 182 CYS A O 1
ATOM 1375 N N . THR A 1 183 ? 5.764 7.023 4.499 1.00 88.88 183 THR A N 1
ATOM 1376 C CA . THR A 1 183 ? 4.341 7.053 4.884 1.00 88.88 183 THR A CA 1
ATOM 1377 C C . THR A 1 183 ? 4.130 6.715 6.359 1.00 88.88 183 THR A C 1
ATOM 1379 O O . THR A 1 183 ? 3.411 7.419 7.063 1.00 88.88 183 THR A O 1
ATOM 1382 N N . ILE A 1 184 ? 4.802 5.692 6.888 1.00 87.38 184 ILE A N 1
ATOM 1383 C CA . ILE A 1 184 ? 4.678 5.324 8.309 1.00 87.38 184 ILE A CA 1
ATOM 1384 C C . ILE A 1 184 ? 5.226 6.433 9.221 1.00 87.38 184 ILE A C 1
ATOM 1386 O O . ILE A 1 184 ? 4.602 6.784 10.228 1.00 87.38 184 ILE A O 1
ATOM 1390 N N . VAL A 1 185 ? 6.383 7.004 8.872 1.00 89.12 185 VAL A N 1
ATOM 1391 C CA . VAL A 1 185 ? 7.009 8.101 9.631 1.00 89.12 185 VAL A CA 1
ATOM 1392 C C . VAL A 1 185 ? 6.115 9.343 9.631 1.00 89.12 185 VAL A C 1
ATOM 1394 O O . VAL A 1 185 ? 5.871 9.937 10.684 1.00 89.12 185 VAL A O 1
ATOM 1397 N N . SER A 1 186 ? 5.569 9.708 8.472 1.00 87.06 186 SER A N 1
ATOM 1398 C CA . SER A 1 186 ? 4.697 10.878 8.339 1.00 87.06 186 SER A CA 1
ATOM 1399 C C . SER A 1 186 ? 3.363 10.730 9.062 1.00 87.06 186 SER A C 1
ATOM 1401 O O . SER A 1 186 ? 2.884 11.719 9.603 1.00 87.06 186 SER A O 1
ATOM 1403 N N . ILE A 1 187 ? 2.790 9.529 9.188 1.00 85.25 187 ILE A N 1
ATOM 1404 C CA . ILE A 1 187 ? 1.582 9.319 10.009 1.00 85.25 187 ILE A CA 1
ATOM 1405 C C . ILE A 1 187 ? 1.841 9.708 11.472 1.00 85.25 187 ILE A C 1
ATOM 1407 O O . ILE A 1 187 ? 1.009 10.373 12.100 1.00 85.25 187 ILE A O 1
ATOM 1411 N N . ARG A 1 188 ? 3.020 9.365 12.016 1.00 81.88 188 ARG A N 1
ATOM 1412 C CA . ARG A 1 188 ? 3.409 9.797 13.369 1.00 81.88 188 ARG A CA 1
ATOM 1413 C C . ARG A 1 188 ? 3.610 11.302 13.443 1.00 81.88 188 ARG A C 1
ATOM 1415 O O . ARG A 1 188 ? 3.083 11.935 14.356 1.00 81.88 188 ARG A O 1
ATOM 1422 N N . MET A 1 189 ? 4.296 11.889 12.470 1.00 83.56 189 MET A N 1
ATOM 1423 C CA . MET A 1 189 ? 4.510 13.336 12.438 1.00 83.56 189 MET A CA 1
ATOM 1424 C C . MET A 1 189 ? 3.203 14.122 12.242 1.00 83.56 189 MET A C 1
ATOM 1426 O O . MET A 1 189 ? 3.030 15.191 12.819 1.00 83.56 189 MET A O 1
ATOM 1430 N N . GLY A 1 190 ? 2.239 13.566 11.510 1.00 80.94 190 GLY A N 1
ATOM 1431 C CA . GLY A 1 190 ? 0.911 14.141 11.326 1.00 80.94 190 GLY A CA 1
ATOM 1432 C C . GLY A 1 190 ? 0.151 14.267 12.640 1.00 80.94 190 GLY A C 1
ATOM 1433 O O . GLY A 1 190 ? -0.546 15.257 12.842 1.00 80.94 190 GLY A O 1
ATOM 1434 N N . SER A 1 191 ? 0.335 13.324 13.572 1.00 75.94 191 SER A N 1
ATOM 1435 C CA . SER A 1 191 ? -0.235 13.442 14.920 1.00 75.94 191 SER A CA 1
ATOM 1436 C C . SER A 1 191 ? 0.327 14.628 15.701 1.00 75.94 191 SER A C 1
ATOM 1438 O O . SER A 1 191 ? -0.432 15.359 16.332 1.00 75.94 191 SER A O 1
ATOM 1440 N N . TRP A 1 192 ? 1.629 14.883 15.578 1.00 79.19 192 TRP A N 1
ATOM 1441 C CA . TRP A 1 192 ? 2.272 16.052 16.168 1.00 79.19 192 TRP A CA 1
ATOM 1442 C C . TRP A 1 192 ? 1.810 17.354 15.494 1.00 79.19 192 TRP A C 1
ATOM 1444 O O . TRP A 1 192 ? 1.422 18.296 16.182 1.00 79.19 192 TRP A O 1
ATOM 1454 N N . MET A 1 193 ? 1.747 17.383 14.158 1.00 77.50 193 MET A N 1
ATOM 1455 C CA . MET A 1 193 ? 1.324 18.559 13.386 1.00 77.50 193 MET A CA 1
ATOM 1456 C C . MET A 1 193 ? -0.111 18.993 13.719 1.00 77.50 193 MET A C 1
ATOM 1458 O O . MET A 1 193 ? -0.392 20.188 13.811 1.00 77.50 193 MET A O 1
ATOM 1462 N N . ARG A 1 194 ? -1.013 18.033 13.972 1.00 73.38 194 ARG A N 1
ATOM 1463 C CA . ARG A 1 194 ? -2.380 18.319 14.438 1.00 73.38 194 ARG A CA 1
ATOM 1464 C C . ARG A 1 194 ? -2.403 19.011 15.798 1.00 73.38 194 ARG A C 1
ATOM 1466 O O . ARG A 1 194 ? -3.156 19.964 15.962 1.00 73.38 194 ARG A O 1
ATOM 1473 N N . ASN A 1 195 ? -1.567 18.570 16.738 1.00 78.31 195 ASN A N 1
ATOM 1474 C CA . ASN A 1 195 ? -1.524 19.142 18.086 1.00 78.31 195 ASN A CA 1
ATOM 1475 C C . ASN A 1 195 ? -1.014 20.590 18.093 1.00 78.31 195 ASN A C 1
ATOM 1477 O O . ASN A 1 195 ? -1.420 21.371 18.946 1.00 78.31 195 ASN A O 1
ATOM 1481 N N . VAL A 1 196 ? -0.141 20.951 17.147 1.00 83.19 196 VAL A N 1
ATOM 1482 C CA . VAL A 1 196 ? 0.445 22.299 17.067 1.00 83.19 196 VAL A CA 1
ATOM 1483 C C . VAL A 1 196 ? -0.425 23.263 16.255 1.00 83.19 196 VAL A C 1
ATOM 1485 O O . VAL A 1 196 ? -0.596 24.414 16.643 1.00 83.19 196 VAL A O 1
ATOM 1488 N N . MET A 1 197 ? -0.970 22.821 15.118 1.00 79.62 197 MET A N 1
ATOM 1489 C CA . MET A 1 197 ? -1.598 23.714 14.127 1.00 79.62 197 MET A CA 1
ATOM 1490 C C . MET A 1 197 ? -3.127 23.575 14.044 1.00 79.62 197 MET A C 1
ATOM 1492 O O . MET A 1 197 ? -3.780 24.372 13.364 1.00 79.62 197 MET A O 1
ATOM 1496 N N . GLY A 1 198 ? -3.702 22.576 14.722 1.00 77.88 198 GLY A N 1
ATOM 1497 C CA . GLY A 1 198 ? -5.111 22.197 14.624 1.00 77.88 198 GLY A CA 1
ATOM 1498 C C . GLY A 1 198 ? -5.427 21.369 13.372 1.00 77.88 198 GLY A C 1
ATOM 1499 O O . GLY A 1 198 ? -4.818 21.537 12.311 1.00 77.88 198 GLY A O 1
ATOM 1500 N N . SER A 1 199 ? -6.417 20.476 13.483 1.00 73.00 199 SER A N 1
ATOM 1501 C CA . SER A 1 199 ? -6.789 19.506 12.439 1.00 73.00 199 SER A CA 1
ATOM 1502 C C . SER A 1 199 ? -7.146 20.161 11.094 1.00 73.00 199 SER A C 1
ATOM 1504 O O . SER A 1 199 ? -6.742 19.665 10.045 1.00 73.00 199 SER A O 1
ATOM 1506 N N . GLY A 1 200 ? -7.835 21.310 11.107 1.00 76.12 200 GLY A N 1
ATOM 1507 C CA . GLY A 1 200 ? -8.261 22.009 9.885 1.00 76.12 200 GLY A CA 1
ATOM 1508 C C . GLY A 1 200 ? -7.108 22.615 9.074 1.00 76.12 200 GLY A C 1
ATOM 1509 O O . GLY A 1 200 ? -6.968 22.328 7.886 1.00 76.12 200 GLY A O 1
ATOM 1510 N N . LYS A 1 201 ? -6.248 23.426 9.708 1.00 81.12 201 LYS A N 1
ATOM 1511 C CA . LYS A 1 201 ? -5.095 24.044 9.023 1.00 81.12 201 LYS A CA 1
ATOM 1512 C C . LYS A 1 201 ? -4.055 22.995 8.633 1.00 81.12 201 LYS A C 1
ATOM 1514 O O . LYS A 1 201 ? -3.523 23.057 7.529 1.00 81.12 201 LYS A O 1
ATOM 1519 N N . GLY A 1 202 ? -3.809 22.010 9.502 1.00 82.62 202 GLY A N 1
ATOM 1520 C CA . GLY A 1 202 ? -2.907 20.895 9.208 1.00 82.62 202 GLY A CA 1
ATOM 1521 C C . GLY A 1 202 ? -3.323 20.121 7.955 1.00 82.62 202 GLY A C 1
ATOM 1522 O O . GLY A 1 202 ? -2.471 19.815 7.122 1.00 82.62 202 GLY A O 1
ATOM 1523 N N . LEU A 1 203 ? -4.628 19.883 7.781 1.00 82.19 203 LEU A N 1
ATOM 1524 C CA . LEU A 1 203 ? -5.162 19.223 6.591 1.00 82.19 203 LEU A CA 1
ATOM 1525 C C . LEU A 1 203 ? -4.928 20.058 5.325 1.00 82.19 203 LEU A C 1
ATOM 1527 O O . LEU A 1 203 ? -4.440 19.523 4.332 1.00 82.19 203 LEU A O 1
ATOM 1531 N N . LEU A 1 204 ? -5.209 21.365 5.364 1.00 84.50 204 LEU A N 1
ATOM 1532 C CA . LEU A 1 204 ? -4.971 22.257 4.223 1.00 84.50 204 LEU A CA 1
ATOM 1533 C C . LEU A 1 204 ? -3.494 22.261 3.795 1.00 84.50 204 LEU A C 1
ATOM 1535 O O . LEU A 1 204 ? -3.200 22.121 2.610 1.00 84.50 204 LEU A O 1
ATOM 1539 N N . TYR A 1 205 ? -2.559 22.368 4.744 1.00 86.38 205 TYR A N 1
ATOM 1540 C CA . TYR A 1 205 ? -1.129 22.326 4.426 1.00 86.38 205 TYR A CA 1
ATOM 1541 C C . TYR A 1 205 ? -0.699 20.973 3.857 1.00 86.38 205 TYR A C 1
ATOM 1543 O O . TYR A 1 205 ? 0.064 20.938 2.892 1.00 86.38 205 TYR A O 1
ATOM 1551 N N . ALA A 1 206 ? -1.221 19.864 4.390 1.00 86.12 206 ALA A N 1
ATOM 1552 C CA . ALA A 1 206 ? -0.940 18.533 3.860 1.00 86.12 206 ALA A CA 1
ATOM 1553 C C . ALA A 1 206 ? -1.411 18.386 2.400 1.00 86.12 206 ALA A C 1
ATOM 1555 O O . ALA A 1 206 ? -0.693 17.813 1.583 1.00 86.12 206 ALA A O 1
ATOM 1556 N N . PHE A 1 207 ? -2.562 18.963 2.043 1.00 86.50 207 PHE A N 1
ATOM 1557 C CA . PHE A 1 207 ? -3.058 18.986 0.662 1.00 86.50 207 PHE A CA 1
ATOM 1558 C C . PHE A 1 207 ? -2.207 19.814 -0.288 1.00 86.50 207 PHE A C 1
ATOM 1560 O O . PHE A 1 207 ? -1.901 19.363 -1.394 1.00 86.50 207 PHE A O 1
ATOM 1567 N N . LEU A 1 208 ? -1.851 21.031 0.123 1.00 90.19 208 LEU A N 1
ATOM 1568 C CA . LEU A 1 208 ? -0.998 21.902 -0.682 1.00 90.19 208 LEU A CA 1
ATOM 1569 C C . LEU A 1 208 ? 0.344 21.217 -0.942 1.00 90.19 208 LEU A C 1
ATOM 157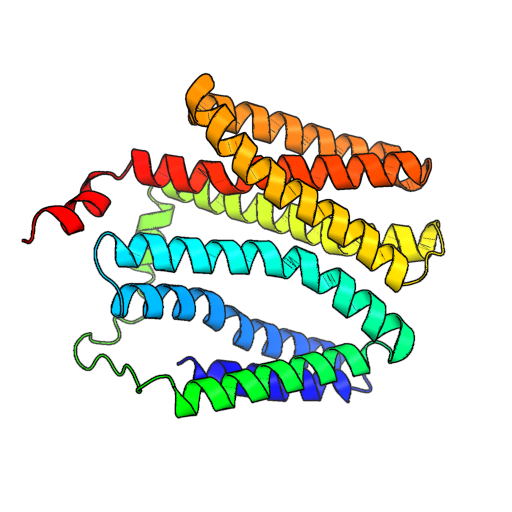1 O O . LEU A 1 208 ? 0.824 21.194 -2.073 1.00 90.19 208 LEU A O 1
ATOM 1575 N N . PHE A 1 209 ? 0.894 20.570 0.085 1.00 90.38 209 PHE A N 1
ATOM 1576 C CA . PHE A 1 209 ? 2.152 19.848 -0.014 1.00 90.38 209 PHE A CA 1
ATOM 1577 C C . PHE A 1 209 ? 2.047 18.586 -0.886 1.00 90.38 209 PHE A C 1
ATOM 1579 O O . PHE A 1 209 ? 2.926 18.332 -1.706 1.00 90.38 209 PHE A O 1
ATOM 1586 N N . GLN A 1 210 ? 0.944 17.838 -0.791 1.00 90.94 210 GLN A N 1
ATOM 1587 C CA . GLN A 1 210 ? 0.664 16.696 -1.668 1.00 90.94 210 GLN A CA 1
ATOM 1588 C C . GLN A 1 210 ? 0.538 17.122 -3.134 1.00 90.94 210 GLN A C 1
ATOM 1590 O O . GLN A 1 210 ? 1.110 16.480 -4.011 1.00 90.94 210 GLN A O 1
ATOM 1595 N N . SER A 1 211 ? -0.188 18.209 -3.400 1.00 90.81 211 SER A N 1
ATOM 1596 C CA . SER A 1 211 ? -0.381 18.738 -4.756 1.00 90.81 211 SER A CA 1
ATOM 1597 C C . SER A 1 211 ? 0.948 19.194 -5.352 1.00 90.81 211 SER A C 1
ATOM 1599 O O . SER A 1 211 ? 1.259 18.867 -6.494 1.00 90.81 211 SER A O 1
ATOM 1601 N N . PHE A 1 212 ? 1.770 19.871 -4.547 1.00 92.44 212 PHE A N 1
ATOM 1602 C CA . PHE A 1 212 ? 3.129 20.241 -4.925 1.00 92.44 212 PHE A CA 1
ATOM 1603 C C . PHE A 1 212 ? 3.983 19.013 -5.268 1.00 92.44 212 PHE A C 1
ATOM 1605 O O . PHE A 1 212 ? 4.624 19.006 -6.311 1.00 92.44 212 PHE A O 1
ATOM 1612 N N . SER A 1 213 ? 3.943 17.953 -4.454 1.00 92.19 213 SER A N 1
ATOM 1613 C CA . SER A 1 213 ? 4.693 16.715 -4.716 1.00 92.19 213 SER A CA 1
ATOM 1614 C C . SER A 1 213 ? 4.288 16.032 -6.026 1.00 92.19 213 SER A C 1
ATOM 1616 O O . SER A 1 213 ? 5.153 15.510 -6.724 1.00 92.19 213 SER A O 1
ATOM 1618 N N . VAL A 1 214 ? 2.999 16.047 -6.382 1.00 90.75 214 VAL A N 1
ATOM 1619 C CA . VAL A 1 214 ? 2.513 15.467 -7.647 1.00 90.75 214 VAL A CA 1
ATOM 1620 C C . VAL A 1 214 ? 2.973 16.292 -8.849 1.00 90.75 214 VAL A C 1
ATOM 1622 O O . VAL A 1 214 ? 3.396 15.730 -9.859 1.00 90.75 214 VAL A O 1
ATOM 1625 N N . VAL A 1 215 ? 2.922 17.624 -8.746 1.00 91.69 215 VAL A N 1
ATOM 1626 C CA . VAL A 1 215 ? 3.421 18.520 -9.801 1.00 91.69 215 VAL A CA 1
ATOM 1627 C C . VAL A 1 215 ? 4.932 18.377 -9.960 1.00 91.69 215 VAL A C 1
ATOM 1629 O O . VAL A 1 215 ? 5.412 18.296 -11.086 1.00 91.69 215 VAL A O 1
ATOM 1632 N N . LEU A 1 216 ? 5.670 18.300 -8.850 1.00 90.69 216 LEU A N 1
ATOM 1633 C CA . LEU A 1 216 ? 7.116 18.103 -8.865 1.00 90.69 216 LEU A CA 1
ATOM 1634 C C . LEU A 1 216 ? 7.467 16.810 -9.604 1.00 90.69 216 LEU A C 1
ATOM 1636 O O . LEU A 1 216 ? 8.177 16.876 -10.601 1.00 90.69 216 LEU A O 1
ATOM 1640 N N . PHE A 1 217 ? 6.844 15.689 -9.230 1.00 90.75 217 PHE A N 1
ATOM 1641 C CA . PHE A 1 217 ? 7.009 14.405 -9.911 1.00 90.75 217 PHE A CA 1
ATOM 1642 C C . PHE A 1 217 ? 6.729 14.483 -11.414 1.00 90.75 217 PHE A C 1
ATOM 1644 O O . PHE A 1 217 ? 7.500 13.952 -12.208 1.00 90.75 217 PHE A O 1
ATOM 1651 N N . ALA A 1 218 ? 5.664 15.169 -11.837 1.00 88.88 218 ALA A N 1
ATOM 1652 C CA . ALA A 1 218 ? 5.357 15.318 -13.260 1.00 88.88 218 ALA A CA 1
ATOM 1653 C C . ALA A 1 218 ? 6.474 16.036 -14.046 1.00 88.88 218 ALA A C 1
ATOM 1655 O O . ALA A 1 218 ? 6.664 15.754 -15.227 1.00 88.88 218 ALA A O 1
ATOM 1656 N N . LEU A 1 219 ? 7.222 16.936 -13.399 1.00 88.62 219 LEU A N 1
ATOM 1657 C CA . LEU A 1 219 ? 8.318 17.695 -14.008 1.00 88.62 219 LEU A CA 1
ATOM 1658 C C . LEU A 1 219 ? 9.673 16.976 -13.918 1.00 88.62 219 LEU A C 1
ATOM 1660 O O . LEU A 1 219 ? 10.515 17.132 -14.801 1.00 88.62 219 LEU A O 1
ATOM 1664 N N . THR A 1 220 ? 9.908 16.209 -12.853 1.00 88.38 220 THR A N 1
ATOM 1665 C CA . THR A 1 220 ? 11.228 15.651 -12.511 1.00 88.38 220 THR A CA 1
ATOM 1666 C C . THR A 1 220 ? 11.364 14.156 -12.793 1.00 88.38 220 THR A C 1
ATOM 1668 O O . THR A 1 220 ? 12.494 13.664 -12.840 1.00 88.38 220 THR A O 1
ATOM 1671 N N . ALA A 1 221 ? 10.265 13.423 -13.020 1.00 83.00 221 ALA A N 1
ATOM 1672 C CA . ALA A 1 221 ? 10.268 11.955 -13.045 1.00 83.00 221 ALA A CA 1
ATOM 1673 C C . ALA A 1 221 ? 11.202 11.318 -14.086 1.00 83.00 221 ALA A C 1
ATOM 1675 O O . ALA A 1 221 ? 11.620 10.177 -13.900 1.00 83.00 221 ALA A O 1
ATOM 1676 N N . GLN A 1 222 ? 11.521 12.026 -15.173 1.00 85.94 222 GLN A N 1
ATOM 1677 C CA . GLN A 1 222 ? 12.418 11.549 -16.236 1.00 85.94 222 GLN A CA 1
ATOM 1678 C C . GLN A 1 222 ? 13.781 12.256 -16.239 1.00 85.94 222 GLN A C 1
ATOM 1680 O O . GLN A 1 222 ? 14.650 11.915 -17.038 1.00 85.94 222 GLN A O 1
ATOM 1685 N N . LEU A 1 223 ? 13.994 13.237 -15.357 1.00 86.31 223 LEU A N 1
ATOM 1686 C CA . LEU A 1 223 ? 15.185 14.084 -15.396 1.00 86.31 223 LEU A CA 1
ATOM 1687 C C . LEU A 1 223 ? 16.414 13.337 -14.869 1.00 86.31 223 LEU A C 1
ATOM 1689 O O . LEU A 1 223 ? 17.447 13.284 -15.528 1.00 86.31 223 LEU A O 1
ATOM 1693 N N . SER A 1 224 ? 16.307 12.733 -13.682 1.00 89.62 224 SER A N 1
ATOM 1694 C CA . SER A 1 224 ? 17.317 11.807 -13.161 1.00 89.62 224 SER A CA 1
ATOM 1695 C C . SER A 1 224 ? 16.816 11.012 -11.953 1.00 89.62 224 SER A C 1
ATOM 1697 O O . SER A 1 224 ? 15.870 11.390 -11.261 1.00 89.62 224 SER A O 1
ATOM 1699 N N . LEU A 1 225 ? 17.506 9.903 -11.688 1.00 88.50 225 LEU A N 1
ATOM 1700 C CA . LEU A 1 225 ? 17.146 8.933 -10.658 1.00 88.50 225 LEU A CA 1
ATOM 1701 C C . LEU A 1 225 ? 17.137 9.510 -9.225 1.00 88.50 225 LEU A C 1
ATOM 1703 O O . LEU A 1 225 ? 16.200 9.198 -8.490 1.00 88.50 225 LEU A O 1
ATOM 1707 N N . PRO A 1 226 ? 18.096 10.358 -8.791 1.00 90.81 226 PRO A N 1
ATOM 1708 C CA . PRO A 1 226 ? 18.054 10.939 -7.448 1.00 90.81 226 PRO A CA 1
ATOM 1709 C C . PRO A 1 226 ? 16.829 11.827 -7.211 1.00 90.81 226 PRO A C 1
ATOM 1711 O O . PRO A 1 226 ? 16.230 11.740 -6.142 1.00 90.81 226 PRO A O 1
ATOM 1714 N N . PHE A 1 227 ? 16.422 12.632 -8.202 1.00 90.81 227 PHE A N 1
ATOM 1715 C CA . PHE A 1 227 ? 15.207 13.445 -8.084 1.00 90.81 227 PHE A CA 1
ATOM 1716 C C . PHE A 1 227 ? 13.973 12.556 -7.951 1.00 90.81 227 PHE A C 1
ATOM 1718 O O . PHE A 1 227 ? 13.209 12.736 -7.011 1.00 90.81 227 PHE A O 1
ATOM 1725 N N . LEU A 1 228 ? 13.852 11.516 -8.782 1.00 91.31 228 LEU A N 1
ATOM 1726 C CA . LEU A 1 228 ? 12.748 10.561 -8.680 1.00 91.31 228 LEU A CA 1
ATOM 1727 C C . LEU A 1 228 ? 12.666 9.895 -7.294 1.00 91.31 228 LEU A C 1
ATOM 1729 O O . LEU A 1 228 ? 11.574 9.738 -6.753 1.00 91.31 228 LEU A O 1
ATOM 1733 N N . ILE A 1 229 ? 13.800 9.524 -6.687 1.00 92.38 229 ILE A N 1
ATOM 1734 C CA . ILE A 1 229 ? 13.815 8.968 -5.322 1.00 92.38 229 ILE A CA 1
ATOM 1735 C C . ILE A 1 229 ? 13.326 10.004 -4.304 1.00 92.38 229 ILE A C 1
ATOM 1737 O O . ILE A 1 229 ? 12.524 9.667 -3.433 1.00 92.38 229 ILE A O 1
ATOM 1741 N N . VAL A 1 230 ? 13.782 11.255 -4.409 1.00 92.75 230 VAL A N 1
ATOM 1742 C CA . VAL A 1 230 ? 13.326 12.346 -3.535 1.00 92.75 230 VAL A CA 1
ATOM 1743 C C . VAL A 1 230 ? 11.821 12.568 -3.685 1.00 92.75 230 VAL A C 1
ATOM 1745 O O . VAL A 1 230 ? 11.129 12.661 -2.673 1.00 92.75 230 VAL A O 1
ATOM 1748 N N . ASP A 1 231 ? 11.299 12.566 -4.910 1.00 92.12 231 ASP A N 1
ATOM 1749 C CA . ASP A 1 231 ? 9.868 12.698 -5.194 1.00 92.12 231 ASP A CA 1
ATOM 1750 C C . ASP A 1 231 ? 9.044 11.546 -4.621 1.00 92.12 231 ASP A C 1
ATOM 1752 O O . ASP A 1 231 ? 7.991 11.770 -4.028 1.00 92.12 231 ASP A O 1
ATOM 1756 N N . VAL A 1 232 ? 9.528 10.308 -4.735 1.00 92.25 232 VAL A N 1
ATOM 1757 C CA . VAL A 1 232 ? 8.868 9.134 -4.147 1.00 92.25 232 VAL A CA 1
ATOM 1758 C C . VAL A 1 232 ? 8.842 9.226 -2.617 1.00 92.25 232 VAL A C 1
ATOM 1760 O O . VAL A 1 232 ? 7.812 8.946 -2.001 1.00 92.25 232 VAL A O 1
ATOM 1763 N N . CYS A 1 233 ? 9.931 9.668 -1.985 1.00 93.31 233 CYS A N 1
ATOM 1764 C CA . CYS A 1 233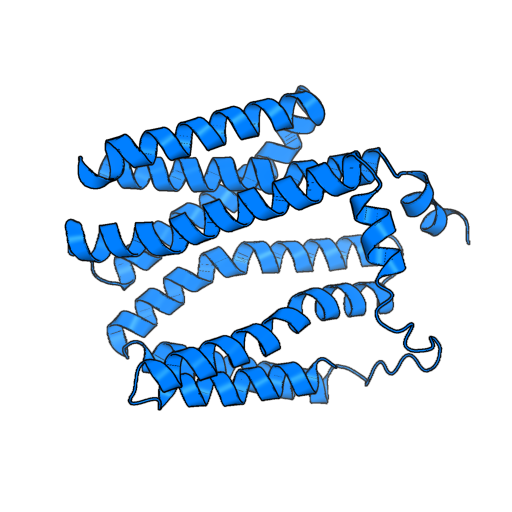 ? 9.972 9.916 -0.541 1.00 93.31 233 CYS A CA 1
ATOM 1765 C C . CYS A 1 233 ? 9.003 11.029 -0.123 1.00 93.31 233 CYS A C 1
ATOM 1767 O O . CYS A 1 233 ? 8.259 10.875 0.850 1.00 93.31 233 CYS A O 1
ATOM 1769 N N . LEU A 1 234 ? 8.991 12.136 -0.869 1.00 92.94 234 LEU A N 1
ATOM 1770 C CA . LEU A 1 234 ? 8.117 13.286 -0.643 1.00 92.94 234 LEU A CA 1
ATOM 1771 C C . LEU A 1 234 ? 6.640 12.900 -0.782 1.00 92.94 234 LEU A C 1
ATOM 1773 O O . LEU A 1 234 ? 5.812 13.266 0.056 1.00 92.94 234 LEU A O 1
ATOM 1777 N N . PHE A 1 235 ? 6.321 12.096 -1.795 1.00 92.00 235 PHE A N 1
ATOM 1778 C CA . PHE A 1 235 ? 4.991 11.548 -2.013 1.00 92.00 235 PHE A CA 1
ATOM 1779 C C . PHE A 1 235 ? 4.577 10.616 -0.870 1.00 92.00 235 PHE A C 1
ATOM 1781 O O . PHE A 1 235 ? 3.509 10.780 -0.285 1.00 92.00 235 PHE A O 1
ATOM 1788 N N . GLY A 1 236 ? 5.442 9.670 -0.491 1.00 90.81 236 GLY A N 1
ATOM 1789 C CA . GLY A 1 236 ? 5.190 8.773 0.637 1.00 90.81 236 GLY A CA 1
ATOM 1790 C C . GLY A 1 236 ? 4.906 9.545 1.926 1.00 90.81 236 GLY A C 1
ATOM 1791 O O . GLY A 1 236 ? 3.982 9.210 2.668 1.00 90.81 236 GLY A O 1
ATOM 1792 N N . PHE A 1 237 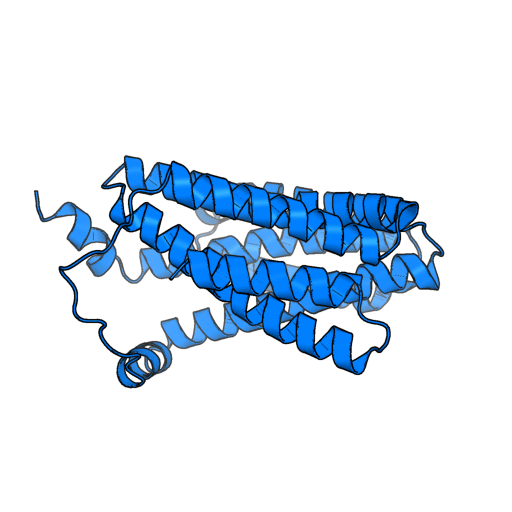? 5.652 10.622 2.161 1.00 90.69 237 PHE A N 1
ATOM 1793 C CA . PHE A 1 237 ? 5.495 11.491 3.320 1.00 90.69 237 PHE A CA 1
ATOM 1794 C C . PHE A 1 237 ? 4.196 12.314 3.300 1.00 90.69 237 PHE A C 1
ATOM 1796 O O . PHE A 1 237 ? 3.477 12.382 4.296 1.00 90.69 237 PHE A O 1
ATOM 1803 N N . THR A 1 238 ? 3.853 12.929 2.169 1.00 90.38 238 THR A N 1
ATOM 1804 C CA . THR A 1 238 ? 2.596 13.686 2.010 1.00 90.38 238 THR A CA 1
ATOM 1805 C C . THR A 1 238 ? 1.366 12.784 2.128 1.00 90.38 238 THR A C 1
ATOM 1807 O O . THR A 1 238 ? 0.374 13.154 2.765 1.00 90.38 238 THR A O 1
ATOM 1810 N N . MET A 1 239 ? 1.459 11.554 1.625 1.00 87.88 239 MET A N 1
ATOM 1811 C CA . MET A 1 239 ? 0.393 10.559 1.701 1.00 87.88 239 MET A CA 1
ATOM 1812 C C . MET A 1 239 ? 0.066 10.180 3.158 1.00 87.88 239 MET A C 1
ATOM 1814 O O . MET A 1 239 ? -1.104 10.125 3.548 1.00 87.88 239 MET A O 1
ATOM 1818 N N . GLY A 1 240 ? 1.074 9.974 4.011 1.00 86.19 240 GLY A N 1
ATOM 1819 C CA . GLY A 1 240 ? 0.828 9.615 5.413 1.00 86.19 240 GLY A CA 1
ATOM 1820 C C . GLY A 1 240 ? 0.227 10.755 6.244 1.00 86.19 240 GLY A C 1
ATOM 1821 O O . GLY A 1 240 ? -0.605 10.523 7.127 1.00 86.19 240 GLY A O 1
ATOM 1822 N N . LEU A 1 241 ? 0.570 12.008 5.927 1.00 84.75 241 LEU A N 1
ATOM 1823 C CA . LEU A 1 241 ? -0.079 13.173 6.539 1.00 84.75 241 LEU A CA 1
ATOM 1824 C C . LEU A 1 241 ? -1.562 13.233 6.173 1.00 84.75 241 LEU A C 1
ATOM 1826 O O . LEU A 1 241 ? -2.414 13.367 7.050 1.00 84.75 241 LEU A O 1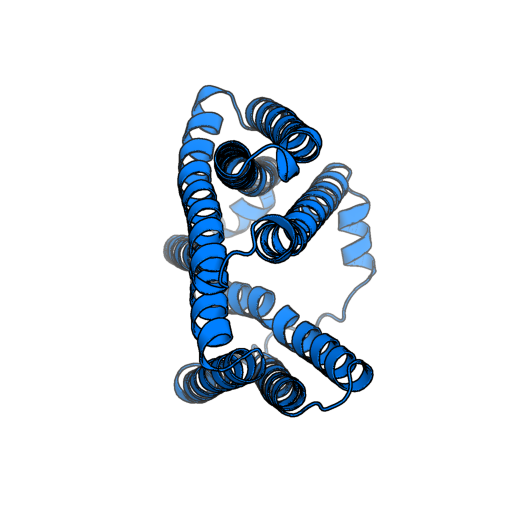
ATOM 1830 N N . THR A 1 242 ? -1.864 13.103 4.886 1.00 84.50 242 THR A N 1
ATOM 1831 C CA . THR A 1 242 ? -3.213 13.286 4.349 1.00 84.50 242 THR A CA 1
ATOM 1832 C C . THR A 1 242 ? -4.160 12.152 4.773 1.00 84.50 242 THR A C 1
ATOM 1834 O O . THR A 1 242 ? -5.280 12.428 5.194 1.00 84.50 242 THR A O 1
ATOM 1837 N N . THR A 1 243 ? -3.710 10.894 4.812 1.00 79.44 243 THR A N 1
ATOM 1838 C CA . THR A 1 243 ? -4.560 9.743 5.196 1.00 79.44 243 THR A CA 1
ATOM 1839 C C . THR A 1 243 ? -5.033 9.734 6.651 1.00 79.44 243 THR A C 1
ATOM 1841 O O . THR A 1 243 ? -6.120 9.232 6.932 1.00 79.44 243 THR A O 1
ATOM 1844 N N . SER A 1 244 ? -4.257 10.289 7.586 1.00 72.62 244 SER A N 1
ATOM 1845 C CA . SER A 1 244 ? -4.583 10.231 9.022 1.00 72.62 244 SER A CA 1
ATOM 1846 C C . SER A 1 244 ? -5.520 11.343 9.513 1.00 72.62 244 SER A C 1
ATOM 1848 O O . SER A 1 244 ? -6.110 11.225 10.586 1.00 72.62 244 SER A O 1
ATOM 1850 N N . MET A 1 245 ? -5.652 12.440 8.766 1.00 73.81 245 MET A N 1
ATOM 1851 C CA . MET A 1 245 ? -6.336 13.654 9.229 1.00 73.81 245 MET A CA 1
ATOM 1852 C C . MET A 1 245 ? -7.873 13.636 9.106 1.00 73.81 245 MET A C 1
ATOM 1854 O O . MET A 1 245 ? -8.537 13.989 10.084 1.00 73.81 245 MET A O 1
ATOM 1858 N N . PRO A 1 246 ? -8.486 13.207 7.988 1.00 71.81 246 PRO A N 1
ATOM 1859 C CA . PRO A 1 246 ? -9.943 13.225 7.850 1.00 71.81 246 PRO A CA 1
ATOM 1860 C C . PRO A 1 246 ? -10.644 12.245 8.788 1.00 71.81 246 PRO A C 1
ATOM 1862 O O . PRO A 1 246 ? -11.723 12.554 9.285 1.00 71.81 246 PRO A O 1
ATOM 1865 N N . THR A 1 247 ? -10.028 11.096 9.089 1.00 69.88 247 THR A N 1
ATOM 1866 C CA . THR A 1 247 ? -10.560 10.152 10.085 1.00 69.88 247 THR A CA 1
ATOM 1867 C C . THR A 1 247 ? -10.655 10.778 11.474 1.00 69.88 247 THR A C 1
ATOM 1869 O O . THR A 1 247 ? -11.582 10.476 12.220 1.00 69.88 247 THR A O 1
ATOM 1872 N N . THR A 1 248 ? -9.730 11.678 11.819 1.00 68.62 248 THR A N 1
ATOM 1873 C CA . THR A 1 248 ? -9.739 12.403 13.096 1.00 68.62 248 THR A CA 1
ATOM 1874 C C . THR A 1 248 ? -10.774 13.524 13.105 1.00 68.62 248 THR A C 1
ATOM 1876 O O . THR A 1 248 ? -11.539 13.615 14.057 1.00 68.62 248 THR A O 1
ATOM 1879 N N . ILE A 1 249 ? -10.879 14.314 12.030 1.00 67.44 249 ILE A N 1
ATOM 1880 C CA . ILE A 1 249 ? -11.894 15.379 11.913 1.00 67.44 249 ILE A CA 1
ATOM 1881 C C . ILE A 1 249 ? -13.307 14.793 11.994 1.00 67.44 249 ILE A C 1
ATOM 1883 O O . ILE A 1 249 ? -14.165 15.316 12.700 1.00 67.44 249 ILE A O 1
ATOM 1887 N N . LEU A 1 250 ? -13.542 13.659 11.328 1.00 66.94 250 LEU A N 1
ATOM 1888 C CA . LEU A 1 250 ? -14.826 12.965 11.395 1.00 66.94 250 LEU A CA 1
ATOM 1889 C C . LEU A 1 250 ? -15.151 12.508 12.829 1.00 66.94 250 LEU A C 1
ATOM 1891 O O . LEU A 1 250 ? -16.302 12.584 13.254 1.00 66.94 250 LEU A O 1
ATOM 1895 N N . ALA A 1 251 ? -14.143 12.064 13.585 1.00 62.84 251 ALA A N 1
ATOM 1896 C CA . ALA A 1 251 ? -14.305 11.670 14.983 1.00 62.84 251 ALA A CA 1
ATOM 1897 C C . ALA A 1 251 ? -14.584 12.870 15.909 1.00 62.84 251 ALA A C 1
ATOM 1899 O O . ALA A 1 251 ? -15.414 12.758 16.809 1.00 62.84 251 ALA A O 1
ATOM 1900 N N . GLU A 1 252 ? -13.943 14.017 15.669 1.00 65.00 252 GLU A N 1
ATOM 1901 C CA . GLU A 1 252 ? -14.161 15.266 16.417 1.00 65.00 252 GLU A CA 1
ATOM 1902 C C . GLU A 1 252 ? -15.551 15.868 16.165 1.00 65.00 252 GLU A C 1
ATOM 1904 O O . GLU A 1 252 ? -16.133 16.476 17.060 1.00 65.00 252 GLU A O 1
ATOM 1909 N N . GLN A 1 253 ? -16.099 15.690 14.960 1.00 61.50 253 GLN A N 1
ATOM 1910 C CA . GLN A 1 253 ? -17.332 16.347 14.519 1.00 61.50 253 GLN A CA 1
ATOM 1911 C C . GLN A 1 253 ? -18.605 15.517 14.745 1.00 61.50 253 GLN A C 1
ATOM 1913 O O . GLN A 1 253 ? -19.702 16.073 14.788 1.00 61.50 253 GLN A O 1
ATOM 1918 N N . PHE A 1 254 ? -18.473 14.204 14.967 1.00 59.56 254 PHE A N 1
ATOM 1919 C CA . PHE A 1 254 ? -19.560 13.332 15.433 1.00 59.56 254 PHE A CA 1
ATOM 1920 C C . PHE A 1 254 ? -19.276 12.721 16.820 1.00 59.56 254 PHE A C 1
ATOM 1922 O O . PHE A 1 254 ? -19.339 11.494 16.980 1.00 59.56 254 PHE A O 1
ATOM 1929 N N . PRO A 1 255 ? -19.017 13.539 17.858 1.00 47.22 255 PRO A N 1
ATOM 1930 C CA . PRO A 1 255 ? -18.684 13.031 19.185 1.00 47.22 255 PRO A CA 1
ATOM 1931 C C . PRO A 1 255 ? -19.854 12.250 19.806 1.00 47.22 255 PRO A C 1
ATOM 1933 O O . PRO A 1 255 ? -19.639 11.271 20.520 1.00 47.22 255 PRO A O 1
ATOM 1936 N N . GLU A 1 256 ? -21.104 12.602 19.481 1.00 40.97 256 GLU A N 1
ATOM 1937 C CA . GLU A 1 256 ? -22.305 11.994 20.075 1.00 40.97 256 GLU A CA 1
ATOM 1938 C C . GLU A 1 256 ? -22.528 10.517 19.712 1.00 40.97 256 GLU A C 1
ATOM 1940 O O . GLU A 1 256 ? -23.141 9.783 20.489 1.00 40.97 256 GLU A O 1
ATOM 1945 N N . ARG A 1 257 ? -21.988 10.029 18.586 1.00 41.62 257 ARG A N 1
ATOM 1946 C CA . ARG A 1 257 ? -22.033 8.590 18.251 1.00 41.62 257 ARG A CA 1
ATOM 1947 C C . ARG A 1 257 ? -20.849 7.809 18.819 1.00 41.62 257 ARG A C 1
ATOM 1949 O O . ARG A 1 257 ? -21.000 6.625 19.100 1.00 41.62 257 ARG A O 1
ATOM 1956 N N . ALA A 1 258 ? -19.712 8.465 19.051 1.00 37.34 258 ALA A N 1
ATOM 1957 C CA . ALA A 1 258 ? -18.578 7.873 19.761 1.00 37.34 258 ALA A CA 1
ATOM 1958 C C . ALA A 1 258 ? -18.866 7.723 21.270 1.00 37.34 258 ALA A C 1
ATOM 1960 O O . ALA A 1 258 ? -18.489 6.729 21.889 1.00 37.34 258 ALA A O 1
ATOM 1961 N N . CYS A 1 259 ? -19.606 8.673 21.852 1.00 31.64 259 CYS A N 1
ATOM 1962 C CA . CYS A 1 259 ? -19.903 8.721 23.286 1.00 31.64 259 CYS A CA 1
ATOM 1963 C C . CYS A 1 259 ? -21.019 7.754 23.735 1.00 31.64 259 CYS A C 1
ATOM 1965 O O . CYS A 1 259 ? -21.100 7.408 24.914 1.00 31.64 259 CYS A O 1
ATOM 1967 N N . TYR A 1 260 ? -21.843 7.232 22.816 1.00 34.44 260 TYR A N 1
ATOM 1968 C CA . TYR A 1 260 ? -22.863 6.227 23.162 1.00 34.44 260 TYR A CA 1
ATOM 1969 C C . TYR A 1 260 ? -22.254 4.898 23.646 1.00 34.44 260 TYR A C 1
ATOM 1971 O O . TYR A 1 260 ? -22.899 4.152 24.380 1.00 34.44 260 TYR A O 1
ATOM 1979 N N . CYS A 1 261 ? -20.989 4.631 23.299 1.00 37.22 261 CYS A N 1
ATOM 1980 C CA . CYS A 1 261 ? -20.233 3.482 23.801 1.00 37.22 261 CYS A CA 1
ATOM 1981 C C . CYS A 1 261 ? -19.723 3.671 25.245 1.00 37.22 261 CYS A C 1
ATOM 1983 O O . CYS A 1 261 ? -19.337 2.698 25.881 1.00 37.22 261 CYS A O 1
ATOM 1985 N N . HIS A 1 262 ? -19.734 4.900 25.774 1.00 35.31 262 HIS A N 1
ATOM 1986 C CA . HIS A 1 262 ? -19.270 5.216 27.131 1.00 35.31 262 HIS A CA 1
ATOM 1987 C C . HIS A 1 262 ? -20.401 5.468 28.141 1.00 35.31 262 HIS A C 1
ATOM 1989 O O . HIS A 1 262 ? -20.121 5.564 29.331 1.00 35.31 262 HIS A O 1
ATOM 1995 N N . ARG A 1 263 ? -21.666 5.559 27.700 1.00 29.56 263 ARG A N 1
ATOM 1996 C CA . ARG A 1 263 ? -22.828 5.856 28.566 1.00 29.56 263 ARG A CA 1
ATOM 1997 C C . ARG A 1 263 ? -23.776 4.683 28.837 1.00 29.56 263 ARG A C 1
ATOM 1999 O O . ARG A 1 263 ? -24.803 4.884 29.473 1.00 29.56 263 ARG A O 1
ATOM 2006 N N . ARG A 1 264 ? -23.450 3.470 28.380 1.00 34.03 264 ARG A N 1
ATOM 2007 C CA . ARG A 1 264 ? -24.114 2.235 28.834 1.00 34.03 264 ARG A CA 1
ATOM 2008 C C . ARG A 1 264 ? -23.123 1.344 29.578 1.00 34.03 264 ARG A C 1
ATOM 2010 O O . ARG A 1 264 ? -22.718 0.307 29.061 1.00 34.03 264 ARG A O 1
ATOM 2017 N N . VAL A 1 265 ? -22.725 1.793 30.761 1.00 40.22 265 VAL A N 1
ATOM 2018 C CA . VAL A 1 265 ? -22.289 0.944 31.876 1.00 40.22 265 VAL A CA 1
ATOM 2019 C C . VAL A 1 265 ? -22.983 1.487 33.110 1.00 40.22 265 VAL A C 1
ATOM 2021 O O . VAL A 1 265 ? -22.960 2.730 33.256 1.00 40.22 265 VAL A O 1
#

Organism: NCBI:txid2744309

Foldseek 3Di:
DLLVLLVQLLVLLLQLLPDPDPVSNVVSVVSNVSSVVVVVVVLLVVLVVPDADPSSVVSVVVVVVVVLVCQLVVLLCCLVQCLPPNNSSVSVVVSVVSVVVSVCCVVPPDPPPVPPDDPPDPDVVVVVVQCVDPLSVVLVVLVVVLVVVVVCCVPVQLVLCCPQVVDRSNVSSVLSSLLSVLLVVLLVVLVVLCVPPNLVVLLVVLVVQLVVLVVQCVVCVNVDDVSSSVSSSSNSNSSNNNVNRSVVVVCVVPVVVVCVSVPPD

Sequence (265 aa):
MLIPALVLYCVASLGCAFSHSIGLFLVFRVLQGIGSAAVPVIGAAVIGDLFRGKELAKGMATYQLMLLLAPAIGPLLGGVIGEKFGYQGVFIFLTLIILLLLFANMKFLPETKSQTGSAQGFSLKSLTIIFRNHLGAVVVLYGFIQFVIYLVYIVFVPQILSTFYSMSSGKVGTILLLMSVCTIVSIRMGSWMRNVMGSGKGLLYAFLFQSFSVVLFALTAQLSLPFLIVDVCLFGFTMGLTTSMPTTILAEQFPERACYCHRRV

InterPro domains:
  IPR011701 Major facilitator superfamily [PF07690] (1-257)
  IPR020846 Major facilitator superfamily domain [PS50850] (1-265)
  IPR036259 MFS transporter superfamily [SSF103473] (2-257)